Protein AF-A0A812P6K0-F1 (afdb_monomer)

Mean predicted aligned error: 17.53 Å

Solvent-accessible surface area (backbone atoms only — not comparable to full-atom values): 18698 Å² total; per-residue (Å²): 115,68,69,63,53,52,48,41,59,77,32,74,76,38,67,90,75,19,67,67,50,52,54,71,41,49,49,78,46,78,44,77,46,65,40,81,42,78,35,41,65,67,57,34,29,76,73,66,32,63,70,54,32,51,52,53,52,50,57,36,65,72,36,74,67,41,36,69,75,36,43,46,62,34,91,93,42,72,90,42,59,26,38,60,42,78,37,70,80,36,65,49,78,47,74,45,55,49,56,62,53,51,51,54,52,58,60,64,73,72,62,81,71,91,81,70,94,74,80,90,74,91,77,92,78,90,80,82,90,85,87,84,90,87,83,91,76,92,73,88,73,82,80,76,79,80,78,82,79,77,85,88,88,78,89,76,88,86,83,78,95,70,84,84,74,76,80,53,71,68,60,54,52,53,49,55,54,52,49,52,52,52,50,51,54,52,49,53,55,50,52,52,54,48,52,53,50,52,52,54,47,52,52,54,51,52,50,51,55,45,52,52,51,53,54,52,44,50,53,51,44,53,54,49,52,52,52,49,52,52,50,52,54,47,51,52,50,53,53,56,51,46,76,75,47,66,88,74,42,77,73,48,58,57,52,50,50,54,53,52,54,51,47,53,53,54,49,55,51,44,54,52,53,50,54,45,70,74,39,94,56,59,64,70,59,54,53,51,51,48,51,54,51,52,50,52,53,50,52,53,53,50,55,59,55,78,72,110

pLDDT: mean 79.06, std 16.86, range [34.97, 98.5]

Secondary structure (DSSP, 8-state):
-HHHHHHHHHTTT-GGG-HHHHHHHEEEEEEE--EEEEEEHHHHHHHH-HHHHHHHHHHHHH-HHHHHHTEEE-SS-TTSEEEEEEETT-EEEEEEEHHHHHHHHHHHHS------------------------------------------------------PPPPHHHHHHHHHHHHHHHHHHHHHHHHHHHHHHHHHHHHHHHHHHHHHHHHHHHHHHHHHHHHHHHHHHHHHHHHHHHH-GGG-HHHHHHHHHHHHHHHHHHHHHHHHHHHHHTT--HHHHHHHHHHHHHHHHHHHHHHHHT-

Foldseek 3Di:
DVVVVVQCVVCVNDPVPGPVVVVVQWDWDFDQDWDWDWDWLVRCCVPPNNVVSVVQCVVQVPDPVSCVVFWDADPVHNVTITGTDTDRRDGDGDRDRNVVVVVVVVVVVPPPDDPDDDDDDDDDDDDDDDDDDDDDDPDPDDPPDDPPPDDDDDDDDDDDDDDDDDDDPVVVVVVVVVVVVVVVVVVVVVVVVVVVVVVVVVVVVVVVLLVVLLVLLVVLLVVLVVVLVVLVVVLVVLVVVCVVDVPVPPVSVVVVVVSVVLSVVSVVLSVVLVVCSVDPHDSVVSVVSSVVSVVSVVVVVVVVVVVD

Sequence (308 aa):
MAVLWEGWVQCQGNWHSSELLLTLQSSRKNKRRGARRWMTVKELVDRYGQEVADEVVEYKSRDPVLRKTQIKCHPDCPRLMLYLCFDFECEEEEEEDILGYMASAVYRDGGHEEGGRSRKRKHESEAESDSSESSSSSSSEEKRSKKKKKKDKKDKKDKKKQGGKKPTAEQLERKAAEEKKKEQEKEERRQERQNLKEEKQRDRELERKRQTIVKDAKKAIDTLNIKIQDAVKREAKIAAAKMFDPQKAPSRDILKKEICDQKVVLQGMRDTLQAKCDSEAKADEIGKLVGDAKKKMSEFGKFMRDMQ

Radius of gyration: 36.07 Å; Cα contacts (8 Å, |Δi|>4): 164; chains: 1; bounding box: 87×64×103 Å

Structure (mmCIF, N/CA/C/O backbone):
data_AF-A0A812P6K0-F1
#
_entry.id   AF-A0A812P6K0-F1
#
loop_
_atom_site.group_PDB
_atom_site.id
_atom_site.type_symbol
_atom_site.label_atom_id
_atom_site.label_alt_id
_atom_site.label_comp_id
_atom_site.label_asym_id
_atom_site.label_entity_id
_atom_site.label_seq_id
_atom_site.pdbx_PDB_ins_code
_atom_site.Cartn_x
_atom_site.Cartn_y
_atom_site.Cartn_z
_atom_site.occupancy
_atom_site.B_iso_or_equiv
_atom_site.auth_seq_id
_atom_site.auth_comp_id
_atom_site.auth_asym_id
_atom_site.auth_atom_id
_atom_site.pdbx_PDB_model_num
ATOM 1 N N . MET A 1 1 ? -19.278 27.081 -27.019 1.00 61.19 1 MET A N 1
ATOM 2 C CA . MET A 1 1 ? -20.260 28.150 -26.725 1.00 61.19 1 MET A CA 1
ATOM 3 C C . MET A 1 1 ? -21.703 27.648 -26.780 1.00 61.19 1 MET A C 1
ATOM 5 O O . MET A 1 1 ? -22.411 27.890 -25.817 1.00 61.19 1 MET A O 1
ATOM 9 N N . ALA A 1 2 ? -22.131 26.917 -27.821 1.00 82.12 2 ALA A N 1
ATOM 10 C CA . ALA A 1 2 ? -23.525 26.457 -27.960 1.00 82.12 2 ALA A CA 1
ATOM 11 C C . ALA A 1 2 ? -24.051 25.606 -26.779 1.00 82.12 2 ALA A C 1
ATOM 13 O O . ALA A 1 2 ? -25.122 25.889 -26.259 1.00 82.12 2 ALA A O 1
ATOM 14 N N . VAL A 1 3 ? -23.253 24.658 -26.274 1.00 79.19 3 VAL A N 1
ATOM 15 C CA . VAL A 1 3 ? -23.658 23.732 -25.191 1.00 79.19 3 VAL A CA 1
ATOM 16 C C . VAL A 1 3 ? -24.003 24.446 -23.873 1.00 79.19 3 VAL A C 1
ATOM 18 O O . VAL A 1 3 ? -24.949 24.074 -23.188 1.00 79.19 3 VAL A O 1
ATOM 21 N N . LEU A 1 4 ? -23.265 25.506 -23.520 1.00 80.38 4 LEU A N 1
ATOM 22 C CA . LEU A 1 4 ? -23.529 26.282 -22.299 1.00 80.38 4 LEU A CA 1
ATOM 23 C C . LEU A 1 4 ? -24.813 27.107 -22.417 1.00 80.38 4 LEU A C 1
ATOM 25 O O . LEU A 1 4 ? -25.549 27.251 -21.445 1.00 80.38 4 LEU A O 1
ATOM 29 N N . TRP A 1 5 ? -25.079 27.641 -23.609 1.00 85.69 5 TRP A N 1
ATOM 30 C CA . TRP A 1 5 ? -26.287 28.410 -23.875 1.00 85.69 5 TRP A CA 1
ATOM 31 C C . TRP A 1 5 ? -27.534 27.524 -23.864 1.00 85.69 5 TRP A C 1
ATOM 33 O O . TRP A 1 5 ? -28.522 27.872 -23.225 1.00 85.69 5 TRP A O 1
ATOM 43 N N . GLU A 1 6 ? -27.477 26.353 -24.499 1.00 88.00 6 GLU A N 1
ATOM 44 C CA . GLU A 1 6 ? -28.578 25.383 -24.479 1.00 88.00 6 GLU A CA 1
ATOM 45 C C . GLU A 1 6 ? -28.884 24.906 -23.055 1.00 88.00 6 GLU A C 1
ATOM 47 O O . GLU A 1 6 ? -30.048 24.913 -22.652 1.00 88.00 6 GLU A O 1
ATOM 52 N N . GLY A 1 7 ? -27.851 24.605 -22.258 1.00 82.81 7 GLY A N 1
ATOM 53 C CA . GLY A 1 7 ? -28.014 24.257 -20.844 1.00 82.81 7 GLY A CA 1
ATOM 54 C C . GLY A 1 7 ? -28.647 25.385 -20.020 1.00 82.81 7 GLY A C 1
ATOM 55 O O . GLY A 1 7 ? -29.543 25.138 -19.216 1.00 82.81 7 GLY A O 1
ATOM 56 N N . TRP A 1 8 ? -28.253 26.640 -20.255 1.00 83.62 8 TRP A N 1
ATOM 57 C CA . TRP A 1 8 ? -28.855 27.807 -19.598 1.00 83.62 8 TRP A CA 1
ATOM 58 C C . TRP A 1 8 ? -30.340 27.979 -19.939 1.00 83.62 8 TRP A C 1
ATOM 60 O O . TRP A 1 8 ? -31.162 28.220 -19.049 1.00 83.62 8 TRP A O 1
ATOM 70 N N . VAL A 1 9 ? -30.689 27.822 -21.220 1.00 91.81 9 VAL A N 1
ATOM 71 C CA . VAL A 1 9 ? -32.068 27.939 -21.713 1.00 91.81 9 VAL A CA 1
ATOM 72 C C . VAL A 1 9 ? -32.942 26.812 -21.161 1.00 91.81 9 VAL A C 1
ATOM 74 O O . VAL A 1 9 ? -34.041 27.084 -20.678 1.00 91.81 9 VAL A O 1
ATOM 77 N N . GLN A 1 10 ? -32.450 25.568 -21.152 1.00 89.00 10 GLN A N 1
ATOM 78 C CA . GLN A 1 10 ? -33.164 24.422 -20.573 1.00 89.00 10 GLN A CA 1
ATOM 79 C C . GLN A 1 10 ? -33.466 24.610 -19.082 1.00 89.00 10 GLN A C 1
ATOM 81 O O . GLN A 1 10 ? -34.507 24.170 -18.600 1.00 89.00 10 GLN A O 1
ATOM 86 N N . CYS A 1 11 ? -32.600 25.322 -18.362 1.00 88.25 11 CYS A N 1
ATOM 87 C CA . CYS A 1 11 ? -32.754 25.556 -16.928 1.00 88.25 11 CYS A CA 1
ATOM 88 C C . CYS A 1 11 ? -33.519 26.837 -16.591 1.00 88.25 11 CYS A C 1
ATOM 90 O O . CYS A 1 11 ? -33.566 27.221 -15.423 1.00 88.25 11 CYS A O 1
ATOM 92 N N . GLN A 1 12 ? -34.091 27.514 -17.596 1.00 91.06 12 GLN A N 1
ATOM 93 C CA . GLN A 1 12 ? -34.875 28.746 -17.445 1.00 91.06 12 GLN A CA 1
ATOM 94 C C . GLN A 1 12 ? -34.164 29.819 -16.602 1.00 91.06 12 GLN A C 1
ATOM 96 O O . GLN A 1 12 ? -34.785 30.537 -15.822 1.00 91.06 12 GLN A O 1
ATOM 101 N N . GLY A 1 13 ? -32.839 29.917 -16.729 1.00 86.94 13 GLY A N 1
ATOM 102 C CA . GLY A 1 13 ? -32.045 30.876 -15.962 1.00 86.94 13 GLY A CA 1
ATOM 103 C C . GLY A 1 13 ? -31.671 30.446 -14.536 1.00 86.94 13 GLY A C 1
ATOM 104 O O . GLY A 1 13 ? -31.061 31.226 -13.805 1.00 86.94 13 GLY A O 1
ATOM 105 N N . ASN A 1 14 ? -31.981 29.216 -14.118 1.00 86.88 14 ASN A N 1
ATOM 106 C CA . ASN A 1 14 ? -31.529 28.663 -12.843 1.00 86.88 14 ASN A CA 1
ATOM 107 C C . ASN A 1 14 ? -30.367 27.676 -13.037 1.00 86.88 14 ASN A C 1
ATOM 109 O O . ASN A 1 14 ? -30.565 26.475 -13.207 1.00 86.88 14 ASN A O 1
ATOM 113 N N . TRP A 1 15 ? -29.128 28.171 -12.957 1.00 80.69 15 TRP A N 1
ATOM 114 C CA . TRP A 1 15 ? -27.927 27.334 -13.100 1.00 80.69 15 TRP A CA 1
ATOM 115 C C . TRP A 1 15 ? -27.861 26.175 -12.093 1.00 80.69 15 TRP A C 1
ATOM 117 O O . TRP A 1 15 ? -27.294 25.132 -12.417 1.00 80.69 15 TRP A O 1
ATOM 127 N N . HIS A 1 16 ? -28.454 26.324 -10.902 1.00 78.88 16 HIS A N 1
ATOM 128 C CA . HIS A 1 16 ? -28.367 25.322 -9.834 1.00 78.88 16 HIS A CA 1
ATOM 129 C C . HIS A 1 16 ? -29.142 24.040 -10.147 1.00 78.88 16 HIS A C 1
ATOM 131 O O . HIS A 1 16 ? -28.799 22.987 -9.623 1.00 78.88 16 HIS A O 1
ATOM 137 N N . SER A 1 17 ? -30.159 24.110 -11.009 1.00 78.88 17 SER A N 1
ATOM 138 C CA . SER A 1 17 ? -30.904 22.936 -11.479 1.00 78.88 17 SER A CA 1
ATOM 139 C C . SER A 1 17 ? -30.355 22.355 -12.781 1.00 78.88 17 SER A C 1
ATOM 141 O O . SER A 1 17 ? -30.971 21.452 -13.340 1.00 78.88 17 SER A O 1
ATOM 143 N N . SER A 1 18 ? -29.240 22.881 -13.300 1.00 85.94 18 SER A N 1
ATOM 144 C CA . SER A 1 18 ? -28.724 22.421 -14.585 1.00 85.94 18 SER A CA 1
ATOM 145 C C . SER A 1 18 ? -28.071 21.054 -14.496 1.00 85.94 18 SER A C 1
ATOM 147 O O . SER A 1 18 ? -27.206 20.813 -13.658 1.00 85.94 18 SER A O 1
ATOM 149 N N . GLU A 1 19 ? -28.460 20.163 -15.408 1.00 81.38 19 GLU A N 1
ATOM 150 C CA . GLU A 1 19 ? -27.861 18.835 -15.556 1.00 81.38 19 GLU A CA 1
ATOM 151 C C . GLU A 1 19 ? -26.353 18.939 -15.816 1.00 81.38 19 GLU A C 1
ATOM 153 O O . GLU A 1 19 ? -25.570 18.133 -15.320 1.00 81.38 19 GLU A O 1
ATOM 158 N N . LEU A 1 20 ? -25.917 19.997 -16.508 1.00 79.75 20 LEU A N 1
ATOM 159 C CA . LEU A 1 20 ? -24.502 20.288 -16.711 1.00 79.75 20 LEU A CA 1
ATOM 160 C C . LEU A 1 20 ? -23.774 20.577 -15.390 1.00 79.75 20 LEU A C 1
ATOM 162 O O . LEU A 1 20 ? -22.665 20.096 -15.179 1.00 79.75 20 LEU A O 1
ATOM 166 N N . LEU A 1 21 ? -24.384 21.349 -14.488 1.00 79.12 21 LEU A N 1
ATOM 167 C CA . LEU A 1 21 ? -23.799 21.598 -13.175 1.00 79.12 21 LEU A CA 1
ATOM 168 C C . LEU A 1 21 ? -23.800 20.317 -12.332 1.00 79.12 21 LEU A C 1
ATOM 170 O O . LEU A 1 21 ? -22.785 20.020 -11.716 1.00 79.12 21 LEU A O 1
ATOM 174 N N . LEU A 1 22 ? -24.880 19.533 -12.360 1.00 77.94 22 LEU A N 1
ATOM 175 C CA . LEU A 1 22 ? -24.963 18.253 -11.647 1.00 77.94 22 LEU A CA 1
ATOM 176 C C . LEU A 1 22 ? -23.915 17.245 -12.142 1.00 77.94 22 LEU A C 1
ATOM 178 O O . LEU A 1 22 ? -23.250 16.614 -11.329 1.00 77.94 22 LEU A O 1
ATOM 182 N N . THR A 1 23 ? -23.703 17.148 -13.456 1.00 77.31 23 THR A N 1
ATOM 183 C CA . THR A 1 23 ? -22.691 16.261 -14.059 1.00 77.31 23 THR A CA 1
ATOM 184 C C . THR A 1 23 ? -21.264 16.733 -13.799 1.00 77.31 23 THR A C 1
ATOM 186 O O . THR A 1 23 ? -20.390 15.909 -13.546 1.00 77.31 23 THR A O 1
ATOM 189 N N . LEU A 1 24 ? -21.012 18.048 -13.803 1.00 77.25 24 LEU A N 1
ATOM 190 C CA . LEU A 1 24 ? -19.720 18.614 -13.397 1.00 77.25 24 LEU A CA 1
ATOM 191 C C . LEU A 1 24 ? -19.454 18.445 -11.893 1.00 77.25 24 LEU A C 1
ATOM 193 O O . LEU A 1 24 ? -18.297 18.353 -11.484 1.00 77.25 24 LEU A O 1
ATOM 197 N N . GLN A 1 25 ? -20.507 18.414 -11.074 1.00 74.88 25 GLN A N 1
ATOM 198 C CA . GLN A 1 25 ? -20.425 18.205 -9.627 1.00 74.88 25 GLN A CA 1
ATOM 199 C C . GLN A 1 25 ? -20.252 16.730 -9.253 1.00 74.88 25 GLN A C 1
ATOM 201 O O . GLN A 1 25 ? -19.555 16.430 -8.283 1.00 74.88 25 GLN A O 1
ATOM 206 N N . SER A 1 26 ? -20.838 15.807 -10.016 1.00 77.00 26 SER A N 1
ATOM 207 C CA . SER A 1 26 ? -20.639 14.372 -9.835 1.00 77.00 26 SER A CA 1
ATOM 208 C C . SER A 1 26 ? -19.333 13.938 -10.503 1.00 77.00 26 SER A C 1
ATOM 210 O O . SER A 1 26 ? -19.285 13.677 -11.705 1.00 77.00 26 SER A O 1
ATOM 212 N N . SER A 1 27 ? -18.247 13.828 -9.737 1.00 76.69 27 SER A N 1
ATOM 213 C CA . SER A 1 27 ? -17.049 13.146 -10.231 1.00 76.69 27 SER A CA 1
ATOM 214 C C . SER A 1 27 ? -17.155 11.666 -9.899 1.00 76.69 27 SER A C 1
ATOM 216 O O . SER A 1 27 ? -17.060 11.265 -8.740 1.00 76.69 27 SER A O 1
ATOM 218 N N . ARG A 1 28 ? -17.334 10.842 -10.931 1.00 79.25 28 ARG A N 1
ATOM 219 C CA . ARG A 1 28 ? -17.218 9.390 -10.796 1.00 79.25 28 ARG A CA 1
ATOM 220 C C . ARG A 1 28 ? -15.748 9.021 -10.773 1.00 79.25 28 ARG A C 1
ATOM 222 O O . ARG A 1 28 ? -15.027 9.257 -11.744 1.00 79.25 28 ARG A O 1
ATOM 229 N N . LYS A 1 29 ? -15.290 8.469 -9.653 1.00 78.25 29 LYS A N 1
ATOM 230 C CA . LYS A 1 29 ? -13.933 7.940 -9.533 1.00 78.25 29 LYS A CA 1
ATOM 231 C C . LYS A 1 29 ? -14.019 6.435 -9.373 1.00 78.25 29 LYS A C 1
ATOM 233 O O . LYS A 1 29 ? -14.376 5.936 -8.313 1.00 78.25 29 LYS A O 1
ATOM 238 N N . ASN A 1 30 ? -13.601 5.719 -10.409 1.00 77.19 30 ASN A N 1
ATOM 239 C CA . ASN A 1 30 ? -13.442 4.275 -10.330 1.00 77.19 30 ASN A CA 1
ATOM 240 C C . ASN A 1 30 ? -12.136 3.989 -9.594 1.00 77.19 30 ASN A C 1
ATOM 242 O O . ASN A 1 30 ? -11.046 4.078 -10.166 1.00 77.19 30 ASN A O 1
ATOM 246 N N . LYS A 1 31 ? -12.233 3.691 -8.297 1.00 81.38 31 LYS A N 1
ATOM 247 C CA . LYS A 1 31 ? -11.091 3.216 -7.518 1.00 81.38 31 LYS A CA 1
ATOM 248 C C . LYS A 1 31 ? -11.158 1.699 -7.451 1.00 81.38 31 LYS A C 1
ATOM 250 O O . LYS A 1 31 ? -12.129 1.117 -6.979 1.00 81.38 31 LYS A O 1
ATOM 255 N N . ARG A 1 32 ? -10.079 1.053 -7.889 1.00 83.69 32 ARG A N 1
ATOM 256 C CA . ARG A 1 32 ? -9.871 -0.374 -7.640 1.00 83.69 32 ARG A CA 1
ATOM 257 C C . ARG A 1 32 ? -9.530 -0.549 -6.173 1.00 83.69 32 ARG A C 1
ATOM 259 O O . A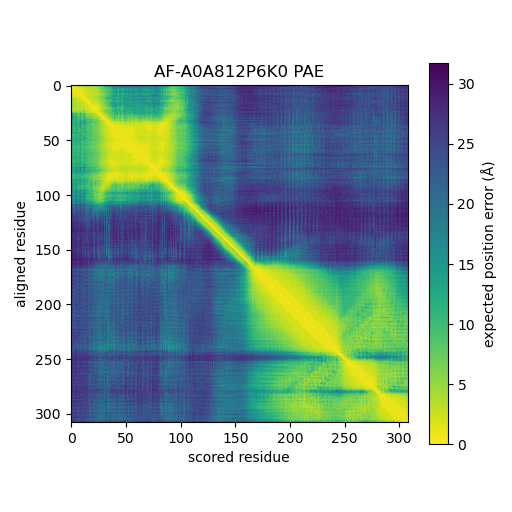RG A 1 32 ? -8.455 -0.136 -5.731 1.00 83.69 32 ARG A O 1
ATOM 266 N N . ARG A 1 33 ? -10.450 -1.134 -5.413 1.00 86.44 33 ARG A N 1
ATOM 267 C CA . ARG A 1 33 ? -10.230 -1.463 -4.010 1.00 86.44 33 ARG A CA 1
ATOM 268 C C . ARG A 1 33 ? -10.660 -2.899 -3.792 1.00 86.44 33 ARG A C 1
ATOM 270 O O . ARG A 1 33 ? -11.813 -3.247 -4.005 1.00 86.44 33 ARG A O 1
ATOM 277 N N . GLY A 1 34 ? -9.724 -3.727 -3.335 1.00 91.25 34 GLY A N 1
ATOM 278 C CA . GLY A 1 34 ? -10.049 -5.109 -3.018 1.00 91.25 34 GLY A CA 1
ATOM 279 C C . GLY A 1 34 ? -11.141 -5.176 -1.946 1.00 91.25 34 GLY A C 1
ATOM 280 O O . GLY A 1 34 ? -11.011 -4.542 -0.892 1.00 91.25 34 GLY A O 1
ATOM 281 N N . ALA A 1 35 ? -12.208 -5.928 -2.211 1.00 94.31 35 ALA A N 1
ATOM 282 C CA . ALA A 1 35 ? -13.381 -6.018 -1.347 1.00 94.31 35 ALA A CA 1
ATOM 283 C C . ALA A 1 35 ? -13.795 -7.475 -1.120 1.00 94.31 35 ALA A C 1
ATOM 285 O O . ALA A 1 35 ? -13.558 -8.358 -1.942 1.00 94.31 35 ALA A O 1
ATOM 286 N N . ARG A 1 36 ? -14.428 -7.749 0.027 1.00 96.06 36 ARG A N 1
ATOM 287 C CA . ARG A 1 36 ? -15.003 -9.074 0.290 1.00 96.06 36 ARG A CA 1
ATOM 288 C C . ARG A 1 36 ? -16.384 -9.156 -0.345 1.00 96.06 36 ARG A C 1
ATOM 290 O O . ARG A 1 36 ? -17.289 -8.444 0.084 1.00 96.06 36 ARG A O 1
ATOM 297 N N . ARG A 1 37 ? -16.553 -10.055 -1.311 1.00 96.19 37 ARG A N 1
ATOM 298 C CA . ARG A 1 37 ? -17.804 -10.264 -2.042 1.00 96.19 37 ARG A CA 1
ATOM 299 C C . ARG A 1 37 ? -18.310 -11.688 -1.842 1.00 96.19 37 ARG A C 1
ATOM 301 O O . ARG A 1 37 ? -17.535 -12.641 -1.785 1.00 96.19 37 ARG A O 1
ATOM 308 N N . TRP A 1 38 ? -19.625 -11.822 -1.708 1.00 97.75 38 TRP A N 1
ATOM 309 C CA . TRP A 1 38 ? -20.296 -13.116 -1.771 1.00 97.75 38 TRP A CA 1
ATOM 310 C C . TRP A 1 38 ? -20.411 -13.522 -3.236 1.00 97.75 38 TRP A C 1
ATOM 312 O O . TRP A 1 38 ? -21.038 -12.801 -4.006 1.00 97.75 38 TRP A O 1
ATOM 322 N N . MET A 1 39 ? -19.795 -14.642 -3.602 1.00 97.88 39 MET A N 1
ATOM 323 C CA . MET A 1 39 ? -19.785 -15.154 -4.971 1.00 97.88 39 MET A CA 1
ATOM 324 C C . MET A 1 39 ? -20.357 -16.566 -5.029 1.00 97.88 39 MET A C 1
ATOM 326 O O . MET A 1 39 ? -20.189 -17.369 -4.108 1.00 97.88 39 MET A O 1
ATOM 330 N N . THR A 1 40 ? -21.052 -16.867 -6.116 1.00 98.31 40 THR A N 1
ATOM 331 C CA . THR A 1 40 ? -21.453 -18.230 -6.474 1.00 98.31 40 THR A CA 1
ATOM 332 C C . THR A 1 40 ? -20.252 -19.025 -6.992 1.00 98.31 40 THR A C 1
ATOM 334 O O . THR A 1 40 ? -19.237 -18.456 -7.388 1.00 98.31 40 THR A O 1
ATOM 337 N N . VAL A 1 41 ? -20.368 -20.358 -7.032 1.00 98.19 41 VAL A N 1
ATOM 338 C CA . VAL A 1 41 ? -19.321 -21.218 -7.620 1.00 98.19 41 VAL A CA 1
ATOM 339 C C . VAL A 1 41 ? -19.062 -20.838 -9.079 1.00 98.19 41 VAL A C 1
ATOM 341 O O . VAL A 1 41 ? -17.914 -20.747 -9.484 1.00 98.19 41 VAL A O 1
ATOM 344 N N . LYS A 1 42 ? -20.111 -20.519 -9.848 1.00 98.06 42 LYS A N 1
ATOM 345 C CA . LYS A 1 42 ? -19.969 -20.087 -11.243 1.00 98.06 42 LYS A CA 1
ATOM 346 C C . LYS A 1 42 ? -19.135 -18.805 -11.370 1.00 98.06 42 LYS A C 1
ATOM 348 O O . LYS A 1 42 ? -18.200 -18.774 -12.155 1.00 98.06 42 LYS A O 1
ATOM 353 N N . GLU A 1 43 ? -19.421 -17.787 -10.556 1.00 97.38 43 GLU A N 1
ATOM 354 C CA . GLU A 1 43 ? -18.642 -16.537 -10.551 1.00 97.38 43 GLU A CA 1
ATOM 355 C C . GLU A 1 43 ? -17.182 -16.759 -10.123 1.00 97.38 43 GLU A C 1
ATOM 357 O O . GLU A 1 43 ? -16.286 -16.092 -10.635 1.00 97.38 43 GLU A O 1
ATOM 362 N N . LEU A 1 44 ? -16.927 -17.704 -9.208 1.00 97.75 44 LEU A N 1
ATOM 363 C CA . LEU A 1 44 ? -15.566 -18.100 -8.834 1.00 97.75 44 LEU A CA 1
ATOM 364 C C . LEU A 1 44 ? -14.817 -18.747 -10.003 1.00 97.75 44 LEU A C 1
ATOM 366 O O . LEU A 1 44 ? -13.662 -18.396 -10.235 1.00 97.75 44 LEU A O 1
ATOM 370 N N . VAL A 1 45 ? -15.470 -19.648 -10.742 1.00 98.19 45 VAL A N 1
ATOM 371 C CA . VAL A 1 45 ? -14.898 -20.304 -11.930 1.00 98.19 45 VAL A CA 1
ATOM 372 C C . VAL A 1 45 ? -14.587 -19.274 -13.014 1.00 98.19 45 VAL A C 1
ATOM 374 O O . VAL A 1 45 ? -13.493 -19.294 -13.572 1.00 98.19 45 VAL A O 1
ATOM 377 N N . ASP A 1 46 ? -15.507 -18.338 -13.260 1.00 97.69 46 ASP A N 1
ATOM 378 C CA . ASP A 1 46 ? -15.340 -17.288 -14.270 1.00 97.69 46 ASP A CA 1
ATOM 379 C C . ASP A 1 46 ? -14.166 -16.340 -13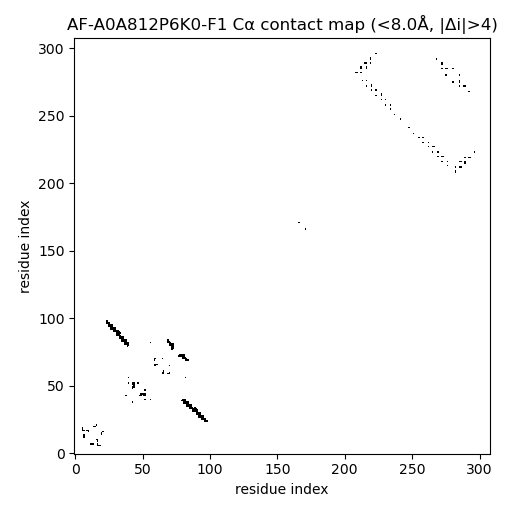.938 1.00 97.69 46 ASP A C 1
ATOM 381 O O . ASP A 1 46 ? -13.506 -15.837 -14.846 1.00 97.69 46 ASP A O 1
ATOM 385 N N . ARG A 1 47 ? -13.886 -16.093 -12.646 1.00 95.56 47 ARG A N 1
ATOM 386 C CA . ARG A 1 47 ? -12.829 -15.168 -12.188 1.00 95.56 47 ARG A CA 1
ATOM 387 C C . ARG A 1 47 ? -11.465 -15.819 -11.970 1.00 95.56 47 ARG A C 1
ATOM 389 O O . ARG A 1 47 ? -10.455 -15.234 -12.344 1.00 95.56 47 ARG A O 1
ATOM 396 N N . TYR A 1 48 ? -11.423 -16.983 -11.326 1.00 96.06 48 TYR A N 1
ATOM 397 C CA . TYR A 1 48 ? -10.175 -17.608 -10.867 1.00 96.06 48 TYR A CA 1
ATOM 398 C C . TYR A 1 48 ? -9.860 -18.935 -11.569 1.00 96.06 48 TYR A C 1
ATOM 400 O O . TYR A 1 48 ? -8.759 -19.456 -11.405 1.00 96.06 48 TYR A O 1
ATOM 408 N N . GLY A 1 49 ? -10.796 -19.477 -12.353 1.00 97.81 49 GLY A N 1
ATOM 409 C CA . GLY A 1 49 ? -10.691 -20.795 -12.977 1.00 97.81 49 GLY A CA 1
ATOM 410 C C . GLY A 1 49 ? -11.310 -21.918 -12.138 1.00 97.81 49 GLY A C 1
ATOM 411 O O . GLY A 1 49 ? -11.555 -21.776 -10.939 1.00 97.81 49 GLY A O 1
ATOM 412 N N . GLN A 1 50 ? -11.575 -23.051 -12.796 1.00 98.38 50 GLN A N 1
ATOM 413 C CA . GLN A 1 50 ? -12.277 -24.198 -12.205 1.00 98.38 50 GLN A CA 1
ATOM 414 C C . GLN A 1 50 ? -11.518 -24.808 -11.018 1.00 98.38 50 GLN A C 1
ATOM 416 O O . GLN A 1 50 ? -12.105 -25.014 -9.962 1.00 98.38 50 GLN A O 1
ATOM 421 N N . GLU A 1 51 ? -10.212 -25.029 -11.170 1.00 98.19 51 GLU A N 1
ATOM 422 C CA . GLU A 1 51 ? -9.372 -25.671 -10.149 1.00 98.19 51 GLU A CA 1
ATOM 423 C C . GLU A 1 51 ? -9.355 -24.864 -8.841 1.00 98.19 51 GLU A C 1
ATOM 425 O O . GLU A 1 51 ? -9.616 -25.396 -7.764 1.00 98.19 51 GLU A O 1
ATOM 430 N N . VAL A 1 52 ? -9.154 -23.545 -8.943 1.00 97.56 52 VAL A N 1
ATOM 431 C CA . VAL A 1 52 ? -9.124 -22.642 -7.782 1.00 97.56 52 VAL A CA 1
ATOM 432 C C . VAL A 1 52 ? -10.499 -22.545 -7.120 1.00 97.56 52 VAL A C 1
ATOM 434 O O . VAL A 1 52 ? -10.601 -22.477 -5.893 1.00 97.56 52 VAL A O 1
ATOM 437 N N . ALA A 1 53 ? -11.575 -22.542 -7.912 1.00 98.19 53 ALA A N 1
ATOM 438 C CA . ALA A 1 53 ? -12.931 -22.521 -7.379 1.00 98.19 53 ALA A CA 1
ATOM 439 C C . ALA A 1 53 ? -13.225 -23.778 -6.544 1.00 98.19 53 ALA A C 1
ATOM 441 O O . ALA A 1 53 ? -13.749 -23.658 -5.433 1.00 98.19 53 ALA A O 1
ATOM 442 N N . ASP A 1 54 ? -12.839 -24.954 -7.041 1.00 98.38 54 ASP A N 1
ATOM 443 C CA . ASP A 1 54 ? -13.045 -26.231 -6.357 1.00 98.38 54 ASP A CA 1
ATOM 444 C C . ASP A 1 54 ? -12.233 -26.305 -5.051 1.00 98.38 54 ASP A C 1
ATOM 446 O O . ASP A 1 54 ? -12.793 -26.643 -4.004 1.00 98.38 54 ASP A O 1
ATOM 450 N N . GLU A 1 55 ? -10.969 -25.867 -5.059 1.00 98.38 55 GLU A N 1
ATOM 451 C CA . GLU A 1 55 ? -10.132 -25.789 -3.851 1.00 98.38 55 GLU A CA 1
ATOM 452 C C . GLU A 1 55 ? -10.721 -24.852 -2.783 1.00 98.38 55 GLU A C 1
ATOM 454 O O . GLU A 1 55 ? -10.772 -25.192 -1.596 1.00 98.38 55 GLU A O 1
ATOM 459 N N . VAL A 1 56 ? -11.208 -23.670 -3.181 1.00 97.88 56 VAL A N 1
ATOM 460 C CA . VAL A 1 56 ? -11.824 -22.700 -2.258 1.00 97.88 56 VAL A CA 1
ATOM 461 C C . VAL A 1 56 ? -13.095 -23.269 -1.631 1.00 97.88 56 VAL A C 1
ATOM 463 O O . VAL A 1 56 ? -13.340 -23.074 -0.431 1.00 97.88 56 VAL A O 1
ATOM 466 N N . VAL A 1 57 ? -13.915 -23.957 -2.428 1.00 98.25 57 VAL A N 1
ATOM 467 C CA . VAL A 1 57 ? -15.141 -24.605 -1.960 1.00 98.25 57 VAL A CA 1
ATOM 468 C C . VAL A 1 57 ? -14.806 -25.738 -0.993 1.00 98.25 57 VAL A C 1
ATOM 470 O O . VAL A 1 57 ? -15.375 -25.778 0.104 1.00 98.25 57 VAL A O 1
ATOM 473 N N . GLU A 1 58 ? -13.862 -26.611 -1.346 1.00 98.44 58 GLU A N 1
ATOM 474 C CA . GLU A 1 58 ? -13.436 -27.727 -0.504 1.00 98.44 58 GLU A CA 1
ATOM 475 C C . GLU A 1 58 ? -12.887 -27.216 0.833 1.00 98.44 58 GLU A C 1
ATOM 477 O O . GLU A 1 58 ? -13.401 -27.585 1.894 1.00 98.44 58 GLU A O 1
ATOM 482 N N . TYR A 1 59 ? -11.929 -26.286 0.796 1.00 98.31 59 TYR A N 1
ATOM 483 C CA . TYR A 1 59 ? -11.283 -25.728 1.982 1.00 98.31 59 TYR A CA 1
ATOM 484 C C . TYR A 1 59 ? -12.292 -25.112 2.963 1.00 98.31 59 TYR A C 1
ATOM 486 O O . TYR A 1 59 ? -12.295 -25.433 4.155 1.00 98.31 59 TYR A O 1
ATOM 494 N N . LYS A 1 60 ? -13.213 -24.274 2.467 1.00 98.31 60 LYS A N 1
ATOM 495 C CA . LYS A 1 60 ? -14.231 -23.631 3.317 1.00 98.31 60 LYS A CA 1
ATOM 496 C C . LYS A 1 60 ? -15.296 -24.600 3.813 1.00 98.31 60 LYS A C 1
ATOM 498 O O . LYS A 1 60 ? -15.894 -24.354 4.859 1.00 98.31 60 LYS A O 1
ATOM 503 N N . SER A 1 61 ? -15.570 -25.669 3.067 1.00 97.88 61 SER A N 1
ATOM 504 C CA . SER A 1 61 ? -16.539 -26.689 3.474 1.00 97.88 61 SER A CA 1
ATOM 505 C C . SER A 1 61 ? -15.988 -27.627 4.553 1.00 97.88 61 SER A C 1
ATOM 507 O O . SER A 1 61 ? -16.756 -28.084 5.407 1.00 97.88 61 SER A O 1
ATOM 509 N N . ARG A 1 62 ? -14.669 -27.867 4.538 1.00 98.44 62 ARG A N 1
ATOM 510 C CA . ARG A 1 62 ? -13.951 -28.735 5.476 1.00 98.44 62 ARG A CA 1
ATOM 511 C C . ARG A 1 62 ? -13.824 -28.118 6.869 1.00 98.44 62 ARG A C 1
ATOM 513 O O . ARG A 1 62 ? -13.940 -28.840 7.857 1.00 98.44 62 ARG A O 1
ATOM 520 N N . ASP A 1 63 ? -13.623 -26.803 6.963 1.00 97.88 63 ASP A N 1
ATOM 521 C CA . ASP A 1 63 ? -13.523 -26.099 8.247 1.00 97.88 63 ASP A CA 1
ATOM 522 C C . ASP A 1 63 ? -14.917 -25.685 8.785 1.00 97.88 63 ASP A C 1
ATOM 524 O O . ASP A 1 63 ? -15.610 -24.865 8.169 1.00 97.88 63 ASP A O 1
ATOM 528 N N . PRO A 1 64 ? -15.352 -26.186 9.961 1.00 98.06 64 PRO A N 1
ATOM 529 C CA . PRO A 1 64 ? -16.659 -25.858 10.533 1.00 98.06 64 PRO A CA 1
ATOM 530 C C . PRO A 1 64 ? -16.820 -24.379 10.925 1.00 98.06 64 PRO A C 1
ATOM 532 O O . PRO A 1 64 ? -17.952 -23.890 10.993 1.00 98.06 64 PRO A O 1
ATOM 535 N N . VAL A 1 65 ? -15.728 -23.658 11.199 1.00 97.75 65 VAL A N 1
ATOM 536 C CA . VAL A 1 65 ? -15.758 -22.229 11.547 1.00 97.75 65 VAL A CA 1
ATOM 537 C C . VAL A 1 65 ? -15.985 -21.388 10.291 1.00 97.75 65 VAL A C 1
ATOM 539 O O . VAL A 1 65 ? -16.860 -20.512 10.274 1.00 97.75 65 VAL A O 1
ATOM 542 N N . LEU A 1 66 ? -15.255 -21.691 9.213 1.00 97.38 66 LEU A N 1
ATOM 543 C CA . LEU A 1 66 ? -15.415 -21.018 7.921 1.00 97.38 66 LEU A CA 1
ATOM 544 C C . LEU A 1 66 ? -16.772 -21.329 7.302 1.00 97.38 66 LEU A C 1
ATOM 546 O O . LEU A 1 66 ? -17.442 -20.424 6.810 1.00 97.38 66 LEU A O 1
ATOM 550 N N . ARG A 1 67 ? -17.252 -22.567 7.432 1.00 98.00 67 ARG A N 1
ATOM 551 C CA . ARG A 1 67 ? -18.580 -22.958 6.959 1.00 98.00 67 ARG A CA 1
ATOM 552 C C . ARG A 1 67 ? -19.713 -22.127 7.566 1.00 98.00 67 ARG A C 1
ATOM 554 O O . ARG A 1 67 ? -20.702 -21.877 6.890 1.00 98.00 67 ARG A O 1
ATOM 561 N N . LYS A 1 68 ? -19.589 -21.678 8.821 1.00 97.94 68 LYS A N 1
ATOM 562 C CA . LYS A 1 68 ? -20.605 -20.826 9.473 1.00 97.94 68 LYS A CA 1
ATOM 563 C C . LYS A 1 68 ? -20.485 -19.346 9.113 1.00 97.94 68 LYS A C 1
ATOM 565 O O . LYS A 1 68 ? -21.482 -18.635 9.146 1.00 97.94 68 LYS A O 1
ATOM 570 N N . THR A 1 69 ? -19.272 -18.870 8.838 1.00 97.94 69 THR A N 1
ATOM 571 C CA . THR A 1 69 ? -18.981 -17.432 8.691 1.00 97.94 69 THR A CA 1
ATOM 572 C C . THR A 1 69 ? -18.829 -16.982 7.239 1.00 97.94 69 THR A C 1
ATOM 574 O O . THR A 1 69 ? -19.094 -15.822 6.934 1.00 97.94 69 THR A O 1
ATOM 577 N N . GLN A 1 70 ? -18.428 -17.882 6.341 1.00 98.25 70 GLN A N 1
ATOM 578 C CA . GLN A 1 70 ? -18.048 -17.588 4.956 1.00 98.25 70 GLN A CA 1
ATOM 579 C C . GLN A 1 70 ? -18.846 -18.372 3.914 1.00 98.25 70 GLN A C 1
ATOM 581 O O . GLN A 1 70 ? -18.595 -18.201 2.721 1.00 98.25 70 GLN A O 1
ATOM 586 N N . ILE A 1 71 ? -19.790 -19.214 4.337 1.00 98.38 71 ILE A N 1
ATOM 587 C CA . ILE A 1 71 ? -20.716 -19.912 3.446 1.00 98.38 71 ILE A CA 1
ATOM 588 C C . ILE A 1 71 ? -22.142 -19.558 3.864 1.00 98.38 71 ILE A C 1
ATOM 590 O O . ILE A 1 71 ? -22.496 -19.645 5.040 1.00 98.38 71 ILE A O 1
ATOM 594 N N . LYS A 1 72 ? -22.969 -19.149 2.901 1.00 98.12 72 LYS A N 1
ATOM 595 C CA . LYS A 1 72 ? -24.379 -18.810 3.124 1.00 98.12 72 LYS A CA 1
ATOM 596 C C . LYS A 1 72 ? -25.222 -19.276 1.939 1.00 98.12 72 LYS A C 1
ATOM 598 O O . LYS A 1 72 ? -24.749 -19.253 0.811 1.00 98.12 72 LYS A O 1
ATOM 603 N N . CYS A 1 73 ? -26.473 -19.664 2.164 1.00 98.19 73 CYS A N 1
ATOM 604 C CA . CYS A 1 73 ? -27.398 -19.945 1.063 1.00 98.19 73 CYS A CA 1
ATOM 605 C C . CYS A 1 73 ? -27.764 -18.653 0.313 1.00 98.19 73 CYS A C 1
ATOM 607 O O . CYS A 1 73 ? -27.920 -17.593 0.932 1.00 98.19 73 CYS A O 1
ATOM 609 N N . HIS A 1 74 ? -27.934 -18.741 -1.005 1.00 97.44 74 HIS A N 1
ATOM 610 C CA . HIS A 1 74 ? -28.414 -17.622 -1.813 1.00 97.44 74 HIS A CA 1
ATOM 611 C C . HIS A 1 74 ? -29.838 -17.227 -1.374 1.00 97.44 74 HIS A C 1
ATOM 613 O O . HIS A 1 74 ? -30.672 -18.120 -1.201 1.00 97.44 74 HIS A O 1
ATOM 619 N N . PRO A 1 75 ? -30.147 -15.925 -1.193 1.00 96.88 75 PRO A N 1
ATOM 620 C CA . PRO A 1 75 ? -31.457 -15.479 -0.707 1.00 96.88 75 PRO A CA 1
ATOM 621 C C . PRO A 1 75 ? -32.614 -15.934 -1.609 1.00 96.88 75 PRO A C 1
ATOM 623 O O . PRO A 1 75 ? -33.616 -16.424 -1.099 1.00 96.88 75 PRO A O 1
ATOM 626 N N . ASP A 1 76 ? -32.440 -15.847 -2.930 1.00 97.19 76 ASP A N 1
ATOM 627 C CA . ASP A 1 76 ? -33.497 -16.192 -3.897 1.00 97.19 76 ASP A CA 1
ATOM 628 C C . ASP A 1 76 ? -33.520 -17.671 -4.313 1.00 97.19 76 ASP A C 1
ATOM 630 O O . ASP A 1 76 ? -34.532 -18.172 -4.797 1.00 97.19 76 ASP A O 1
ATOM 634 N N . CYS A 1 77 ? -32.410 -18.397 -4.139 1.00 96.19 77 CYS A N 1
ATOM 635 C CA . CYS A 1 77 ? -32.283 -19.786 -4.579 1.00 96.19 77 CYS A CA 1
ATOM 636 C C . CYS A 1 77 ? -31.542 -20.613 -3.519 1.00 96.19 77 CYS A C 1
ATOM 638 O O . CYS A 1 77 ? -30.328 -20.785 -3.610 1.00 96.19 77 CYS A O 1
ATOM 640 N N . PRO A 1 78 ? -32.247 -21.186 -2.526 1.00 95.75 78 PRO A N 1
ATOM 641 C CA . PRO A 1 78 ? -31.622 -21.892 -1.402 1.00 95.75 78 PRO A CA 1
ATOM 642 C C . PRO A 1 78 ? -30.770 -23.108 -1.793 1.00 95.75 78 PRO A C 1
ATOM 644 O O . PRO A 1 78 ? -30.012 -23.613 -0.970 1.00 95.75 78 PRO A O 1
ATOM 647 N N . ARG A 1 79 ? -30.909 -23.594 -3.035 1.00 96.75 79 ARG A N 1
ATOM 648 C CA . ARG A 1 79 ? -30.095 -24.679 -3.605 1.00 96.75 79 ARG A CA 1
ATOM 649 C C . ARG A 1 79 ? -28.685 -24.224 -3.988 1.00 96.75 79 ARG A C 1
ATOM 651 O O . ARG A 1 79 ? -27.811 -25.068 -4.150 1.00 96.75 79 ARG A O 1
ATOM 658 N N . LEU A 1 80 ? -28.471 -22.919 -4.147 1.00 97.44 80 LEU A N 1
ATOM 659 C CA . LEU A 1 80 ? -27.174 -22.330 -4.453 1.00 97.44 80 LEU A CA 1
ATOM 660 C C . LEU A 1 80 ? -26.513 -21.815 -3.176 1.00 97.44 80 LEU A C 1
ATOM 662 O O . LEU A 1 80 ? -27.147 -21.189 -2.322 1.00 97.44 80 LEU A O 1
ATOM 666 N N . MET A 1 81 ? -25.211 -22.059 -3.078 1.00 98.06 81 MET A N 1
ATOM 667 C CA . MET A 1 81 ? -24.373 -21.595 -1.981 1.00 98.06 81 MET A CA 1
ATOM 668 C C . MET A 1 81 ? -23.516 -20.423 -2.456 1.00 98.06 81 MET A C 1
ATOM 670 O O . MET A 1 81 ? -22.978 -20.431 -3.564 1.00 98.06 81 MET A O 1
ATOM 674 N N . LEU A 1 82 ? -23.413 -19.415 -1.600 1.00 98.31 82 LEU A N 1
ATOM 675 C CA . LEU A 1 82 ? -22.556 -18.253 -1.749 1.00 98.31 82 LEU A CA 1
ATOM 676 C C . LEU A 1 82 ? -21.338 -18.406 -0.843 1.00 98.31 82 LEU A C 1
ATOM 678 O O . LEU A 1 82 ? -21.462 -18.778 0.328 1.00 98.31 82 LEU A O 1
ATOM 682 N N . TYR A 1 83 ? -20.178 -18.049 -1.377 1.00 98.50 83 TYR A N 1
ATOM 683 C CA . TYR A 1 83 ? -18.888 -18.122 -0.712 1.00 98.50 83 TYR A CA 1
ATOM 684 C C . TYR A 1 83 ? -18.307 -16.713 -0.598 1.00 98.50 83 TYR A C 1
ATOM 686 O O . TYR A 1 83 ? -18.224 -15.983 -1.583 1.00 98.50 83 TYR A O 1
ATOM 694 N N . LEU A 1 84 ? -17.911 -16.309 0.610 1.00 98.12 84 LEU A N 1
ATOM 695 C CA . LEU A 1 84 ? -17.319 -14.991 0.851 1.00 98.12 84 LEU A CA 1
ATOM 696 C C . LEU A 1 84 ? -15.839 -14.999 0.466 1.00 98.12 84 LEU A C 1
ATOM 698 O O . LEU A 1 84 ? -15.032 -15.584 1.189 1.00 98.12 84 LEU A O 1
ATOM 702 N N . CYS A 1 85 ? -15.467 -14.358 -0.636 1.00 97.69 85 CYS A N 1
ATOM 703 C CA . CYS A 1 85 ? -14.089 -14.299 -1.132 1.00 97.69 85 CYS A CA 1
ATOM 704 C C . CYS A 1 85 ? -13.600 -12.851 -1.235 1.00 97.69 85 CYS A C 1
ATOM 706 O O . CYS A 1 85 ? -14.402 -11.922 -1.301 1.00 97.69 85 CYS A O 1
ATOM 708 N N . PHE A 1 86 ? -12.281 -12.655 -1.187 1.00 96.44 86 PHE A N 1
ATOM 709 C CA . PHE A 1 86 ? -11.673 -11.343 -1.392 1.00 96.44 86 PHE A CA 1
ATOM 710 C C . PHE A 1 86 ? -11.374 -11.162 -2.878 1.00 96.44 86 PHE A C 1
ATOM 712 O O . PHE A 1 86 ? -10.558 -11.894 -3.432 1.00 96.44 86 PHE A O 1
ATOM 719 N N . ASP A 1 87 ? -12.056 -10.212 -3.503 1.00 95.06 87 ASP A N 1
ATOM 720 C CA . ASP A 1 87 ? -11.891 -9.880 -4.909 1.00 95.06 87 ASP A CA 1
ATOM 721 C C . ASP A 1 87 ? -10.985 -8.652 -5.031 1.00 95.06 87 ASP A C 1
ATOM 723 O O . ASP A 1 87 ? -11.329 -7.572 -4.548 1.00 95.06 87 ASP A O 1
ATOM 727 N N . PHE A 1 88 ? -9.811 -8.832 -5.639 1.00 89.19 88 PHE A N 1
ATOM 728 C CA . PHE A 1 88 ? -8.835 -7.763 -5.873 1.00 89.19 88 PHE A CA 1
ATOM 729 C C . PHE A 1 88 ? -9.238 -6.848 -7.033 1.00 89.19 88 PHE A C 1
ATOM 731 O O . PHE A 1 88 ? -8.766 -5.714 -7.106 1.00 89.19 88 PHE A O 1
ATOM 738 N N . GLU A 1 89 ? -10.109 -7.328 -7.920 1.00 88.25 89 GLU A N 1
ATOM 739 C CA . GLU A 1 89 ? -10.559 -6.621 -9.117 1.00 88.25 89 GLU A CA 1
ATOM 740 C C . GLU A 1 89 ? -11.896 -5.908 -8.908 1.00 88.25 89 GLU A C 1
ATOM 742 O O . GLU A 1 89 ? -12.475 -5.387 -9.861 1.00 88.25 89 GLU A O 1
ATOM 747 N N . CYS A 1 90 ? -12.396 -5.865 -7.670 1.00 85.75 90 CYS A N 1
ATOM 748 C CA . CYS A 1 90 ? -13.617 -5.143 -7.359 1.00 85.75 90 CYS A CA 1
ATOM 749 C C . CYS A 1 90 ? -13.399 -3.640 -7.605 1.00 85.75 90 CYS A C 1
ATOM 751 O O . CYS A 1 90 ? -12.703 -2.941 -6.863 1.00 85.75 90 CYS A O 1
ATOM 753 N N . GLU A 1 91 ? -13.985 -3.148 -8.691 1.00 80.94 91 GLU A N 1
ATOM 754 C CA . GLU A 1 91 ? -14.135 -1.725 -8.959 1.00 80.94 91 GLU A CA 1
ATOM 755 C C . GLU A 1 91 ? -15.371 -1.258 -8.192 1.00 80.94 91 GLU A C 1
ATOM 757 O O . GLU A 1 91 ? -16.499 -1.628 -8.516 1.00 80.94 91 GLU A O 1
ATOM 762 N N . GLU A 1 92 ? -15.148 -0.515 -7.111 1.00 77.38 92 GLU A N 1
ATOM 763 C CA . GLU A 1 92 ? -16.224 0.150 -6.385 1.00 77.38 92 GLU A CA 1
ATOM 764 C C . GLU A 1 92 ? -16.389 1.536 -7.016 1.00 77.38 92 GLU A C 1
ATOM 766 O O . GLU A 1 92 ? -15.473 2.364 -6.989 1.00 77.38 92 GLU A O 1
ATOM 771 N N . GLU A 1 93 ? -17.530 1.754 -7.669 1.00 76.31 93 GLU A N 1
ATOM 772 C CA . GLU A 1 93 ? -17.890 3.058 -8.224 1.00 76.31 93 GLU A CA 1
ATOM 773 C C . GLU A 1 93 ? -18.337 3.944 -7.051 1.00 76.31 93 GLU A C 1
ATOM 775 O O . GLU A 1 93 ? -19.494 3.938 -6.634 1.00 76.31 93 GLU A O 1
ATOM 780 N N . GLU A 1 94 ? -17.381 4.653 -6.447 1.00 74.62 94 GLU A N 1
ATOM 781 C CA . GLU A 1 94 ? -17.682 5.710 -5.484 1.00 74.62 94 GLU A CA 1
ATOM 782 C C . GLU A 1 94 ? -18.137 6.951 -6.264 1.00 74.62 94 GLU A C 1
ATOM 784 O O . GLU A 1 94 ? -17.338 7.641 -6.907 1.00 74.62 94 GLU A O 1
ATOM 789 N N . GLU A 1 95 ? -19.433 7.256 -6.195 1.00 75.62 95 GLU A N 1
ATOM 790 C CA . GLU A 1 95 ? -19.939 8.578 -6.558 1.00 75.62 95 GLU A CA 1
ATOM 791 C C . GLU A 1 95 ? -19.583 9.548 -5.421 1.00 75.62 95 GLU A C 1
ATOM 793 O O . GLU A 1 95 ? -20.235 9.599 -4.376 1.00 75.62 95 GLU A O 1
ATOM 798 N N . GLU A 1 96 ? -18.487 10.291 -5.590 1.00 72.88 96 GLU A N 1
ATOM 799 C CA . GLU A 1 96 ? -18.115 11.352 -4.657 1.00 72.88 96 GLU A CA 1
ATOM 800 C C . GLU A 1 96 ? -19.032 12.565 -4.89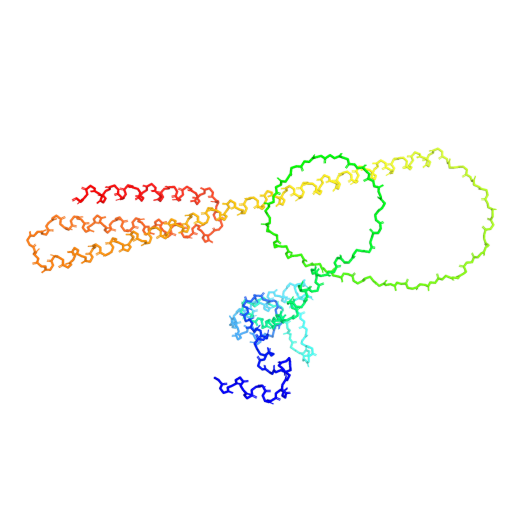6 1.00 72.88 96 GLU A C 1
ATOM 802 O O . GLU A 1 96 ? -18.900 13.270 -5.898 1.00 72.88 96 GLU A O 1
ATOM 807 N N . ASP A 1 97 ? -19.948 12.835 -3.958 1.00 74.19 97 ASP A N 1
ATOM 808 C CA . ASP A 1 97 ? -20.704 14.092 -3.915 1.00 74.19 97 ASP A CA 1
ATOM 809 C C . ASP A 1 97 ? -19.783 15.224 -3.434 1.00 74.19 97 ASP A C 1
ATOM 811 O O . ASP A 1 97 ? -19.677 15.545 -2.242 1.00 74.19 97 ASP A O 1
ATOM 815 N N . ILE A 1 98 ? -19.058 15.806 -4.391 1.00 73.56 98 ILE A N 1
ATOM 816 C CA . ILE A 1 98 ? -18.120 16.907 -4.160 1.00 73.56 98 ILE A CA 1
ATOM 817 C C . ILE A 1 98 ? -18.847 18.100 -3.532 1.00 73.56 98 ILE A C 1
ATOM 819 O O . ILE A 1 98 ? -18.269 18.787 -2.689 1.00 73.56 98 ILE A O 1
ATOM 823 N N . LEU A 1 99 ? -20.117 18.333 -3.880 1.00 64.75 99 LEU A N 1
ATOM 824 C CA . LEU A 1 99 ? -20.881 19.451 -3.343 1.00 64.75 99 LEU A CA 1
ATOM 825 C C . LEU A 1 99 ? -21.308 19.197 -1.899 1.00 64.75 99 LEU A C 1
ATOM 827 O O . LEU A 1 99 ? -21.194 20.101 -1.077 1.00 64.75 99 LEU A O 1
ATOM 831 N N . GLY A 1 100 ? -21.714 17.973 -1.559 1.00 71.56 100 GLY A N 1
ATOM 832 C CA . GLY A 1 100 ? -21.936 17.563 -0.173 1.00 71.56 100 GLY A CA 1
ATOM 833 C C . GLY A 1 100 ? -20.680 17.760 0.682 1.00 71.56 100 GLY A C 1
ATOM 834 O O . GLY A 1 100 ? -20.750 18.318 1.783 1.00 71.56 100 GLY A O 1
ATOM 835 N N . TYR A 1 101 ? -19.511 17.396 0.146 1.00 70.81 101 TYR A N 1
ATOM 836 C CA . TYR A 1 101 ? -18.227 17.616 0.810 1.00 70.81 101 TYR A CA 1
ATOM 837 C C . TYR A 1 101 ? -17.894 19.112 0.957 1.00 70.81 101 TYR A C 1
ATOM 839 O O . TYR A 1 101 ? -17.612 19.564 2.069 1.00 70.81 101 TYR A O 1
ATOM 847 N N . MET A 1 102 ? -18.005 19.910 -0.110 1.00 68.94 102 MET A N 1
ATOM 848 C CA . MET A 1 102 ? -17.729 21.354 -0.085 1.00 68.94 102 MET A CA 1
ATOM 849 C C . MET A 1 102 ? -18.716 22.132 0.791 1.00 68.94 102 MET A C 1
ATOM 851 O O . MET A 1 102 ? -18.295 22.965 1.592 1.00 68.94 102 MET A O 1
ATOM 855 N N . ALA A 1 103 ? -20.013 21.835 0.709 1.00 69.94 103 ALA A N 1
ATOM 856 C CA . ALA A 1 103 ? -21.028 22.431 1.569 1.00 69.94 103 ALA A CA 1
ATOM 857 C C . ALA A 1 103 ? -20.741 22.099 3.039 1.00 69.94 103 ALA A C 1
ATOM 859 O O . ALA A 1 103 ? -20.730 22.990 3.885 1.00 69.94 103 ALA A O 1
ATOM 860 N N . SER A 1 104 ? -20.417 20.840 3.354 1.00 73.69 104 SER A N 1
ATOM 861 C CA . SER A 1 104 ? -20.075 20.449 4.726 1.00 73.69 104 SER A CA 1
ATOM 862 C C . SER A 1 104 ? -18.812 21.137 5.261 1.00 73.69 104 SER A C 1
ATOM 864 O O . SER A 1 104 ? -18.747 21.426 6.457 1.00 73.69 104 SER A O 1
ATOM 866 N N . ALA A 1 105 ? -17.840 21.444 4.394 1.00 72.56 105 ALA A N 1
ATOM 867 C CA . ALA A 1 105 ? -16.636 22.185 4.759 1.00 72.56 105 ALA A CA 1
ATOM 868 C C . ALA A 1 105 ? -16.950 23.657 5.075 1.00 72.56 105 ALA A C 1
ATOM 870 O O . ALA A 1 105 ? -16.530 24.155 6.117 1.00 72.56 105 ALA A O 1
ATOM 871 N N . VAL A 1 106 ? -17.763 24.322 4.247 1.00 71.31 106 VAL A N 1
ATOM 872 C CA . VAL A 1 106 ? -18.170 25.723 4.465 1.00 71.31 106 VAL A CA 1
ATOM 873 C C . VAL A 1 106 ? -19.014 25.871 5.737 1.00 71.31 106 VAL A C 1
ATOM 875 O O . VAL A 1 106 ? -18.808 26.799 6.517 1.00 71.31 106 VAL A O 1
ATOM 878 N N . TYR A 1 107 ? -19.918 24.926 6.013 1.00 65.44 107 TYR A N 1
ATOM 879 C CA . TYR A 1 107 ? -20.742 24.970 7.227 1.00 65.44 107 TYR A CA 1
ATOM 880 C C . TYR A 1 107 ? -19.992 24.583 8.510 1.00 65.44 107 TYR A C 1
ATOM 882 O O . TYR A 1 107 ? -20.454 24.926 9.598 1.00 65.44 107 TYR A O 1
ATOM 890 N N . ARG A 1 108 ? -18.852 23.880 8.429 1.00 62.69 108 ARG A N 1
ATOM 891 C CA . ARG A 1 108 ? -18.053 23.541 9.620 1.00 62.69 108 ARG A CA 1
ATOM 892 C C . ARG A 1 108 ? -17.164 24.679 10.110 1.00 62.69 108 ARG A C 1
ATOM 894 O O . ARG A 1 108 ? -16.901 24.715 11.307 1.00 62.69 108 ARG A O 1
ATOM 901 N N . ASP A 1 109 ? -16.757 25.591 9.233 1.00 55.53 109 ASP A N 1
ATOM 902 C CA . ASP A 1 109 ? -15.840 26.681 9.593 1.00 55.53 109 ASP A CA 1
ATOM 903 C C . ASP A 1 109 ? -16.566 27.984 9.989 1.00 55.53 109 ASP A C 1
ATOM 905 O O . ASP A 1 109 ? -16.019 28.832 10.684 1.00 55.53 109 ASP A O 1
ATOM 909 N N . GLY A 1 110 ? -17.849 28.127 9.632 1.00 54.56 110 GLY A N 1
ATOM 910 C CA . GLY A 1 110 ? -18.662 29.309 9.966 1.00 54.56 110 GLY A CA 1
ATOM 911 C C . GLY A 1 110 ? -19.441 29.239 11.290 1.00 54.56 110 GLY A C 1
ATOM 912 O O . GLY A 1 110 ? -20.250 30.119 11.564 1.00 54.56 110 GLY A O 1
ATOM 913 N N . GLY A 1 111 ? -19.265 28.181 12.089 1.00 51.44 111 GLY A N 1
ATOM 914 C CA . GLY A 1 111 ? -20.161 27.834 13.202 1.00 51.44 111 GLY A CA 1
ATOM 915 C C . GLY A 1 111 ? -19.627 28.064 14.618 1.00 51.44 111 GLY A C 1
ATOM 916 O O . GLY A 1 111 ? -20.174 27.476 15.550 1.00 51.44 111 GLY A O 1
ATOM 917 N N . HIS A 1 112 ? -18.579 28.868 14.815 1.00 46.84 112 HIS A N 1
ATOM 918 C CA . HIS A 1 112 ? -18.163 29.299 16.156 1.00 46.84 112 HIS A CA 1
ATOM 919 C C . HIS A 1 112 ? -18.864 30.614 16.540 1.00 46.84 112 HIS A C 1
ATOM 921 O O . HIS A 1 112 ? -18.216 31.604 16.872 1.00 46.84 112 HIS A O 1
ATOM 927 N N . GLU A 1 113 ? -20.203 30.632 16.496 1.00 51.38 113 GLU A N 1
ATOM 928 C CA . GLU A 1 113 ? -20.952 31.711 17.139 1.00 51.38 113 GLU A CA 1
ATOM 929 C C . GLU A 1 113 ? -20.752 31.645 18.656 1.00 51.38 113 GLU A C 1
ATOM 931 O O . GLU A 1 113 ? -20.965 30.630 19.327 1.00 51.38 113 GLU A O 1
ATOM 936 N N . GLU A 1 114 ? -20.301 32.782 19.164 1.00 51.25 114 GLU A N 1
ATOM 937 C CA . GLU A 1 114 ? -20.029 33.148 20.541 1.00 51.25 114 GLU A CA 1
ATOM 938 C C . GLU A 1 114 ? -21.235 32.912 21.467 1.00 51.25 114 GLU A C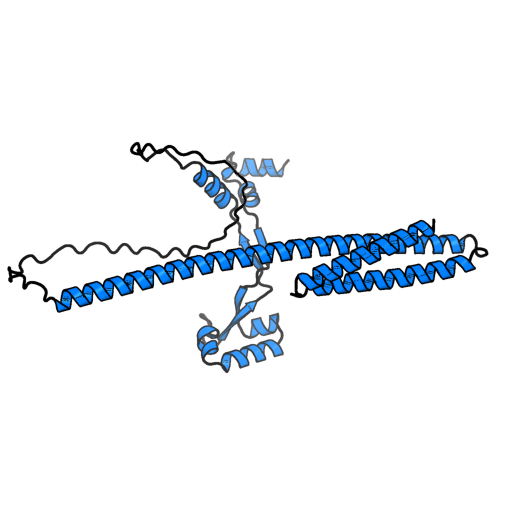 1
ATOM 940 O O . GLU A 1 114 ? -21.982 33.813 21.834 1.00 51.25 114 GLU A O 1
ATOM 945 N N . GLY A 1 115 ? -21.426 31.668 21.895 1.00 50.75 115 GLY A N 1
ATOM 946 C CA . GLY A 1 115 ? -22.509 31.272 22.796 1.00 50.75 115 GLY A CA 1
ATOM 947 C C . GLY A 1 115 ? -22.036 30.782 24.161 1.00 50.75 115 GLY A C 1
ATOM 948 O O . GLY A 1 115 ? -22.682 29.922 24.753 1.00 50.75 115 GLY A O 1
ATOM 949 N N . GLY A 1 116 ? -20.895 31.255 24.668 1.00 45.16 116 GLY A N 1
ATOM 950 C CA . GLY A 1 116 ? -20.293 30.725 25.893 1.00 45.16 116 GLY A CA 1
ATOM 951 C C . GLY A 1 116 ? -19.690 31.801 26.780 1.00 45.16 116 GLY A C 1
ATOM 952 O O . GLY A 1 116 ? -18.479 31.977 26.789 1.00 45.16 116 GLY A O 1
ATOM 953 N N . ARG A 1 117 ? -20.535 32.482 27.566 1.00 55.66 117 ARG A N 1
ATOM 954 C CA . ARG A 1 117 ? -20.147 33.369 28.679 1.00 55.66 117 ARG A CA 1
ATOM 955 C C . ARG A 1 117 ? -19.089 32.696 29.565 1.00 55.66 117 ARG A C 1
ATOM 957 O O . ARG A 1 117 ? -19.426 31.922 30.465 1.00 55.66 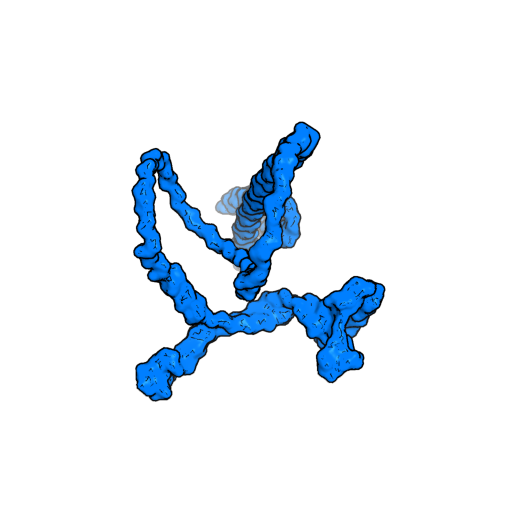117 ARG A O 1
ATOM 964 N N . SER A 1 118 ? -17.816 33.000 29.329 1.00 49.91 118 SER A N 1
ATOM 965 C CA . SER A 1 118 ? -16.712 32.497 30.133 1.00 49.91 118 SER A CA 1
ATOM 966 C C . SER A 1 118 ? -16.514 33.403 31.346 1.00 49.91 118 SER A C 1
ATOM 968 O O . SER A 1 118 ? -16.315 34.617 31.278 1.00 49.91 118 SER A O 1
ATOM 970 N N . ARG A 1 119 ? -16.636 32.781 32.518 1.00 55.00 119 ARG A N 1
ATOM 971 C CA . ARG A 1 119 ? -16.227 33.359 33.791 1.00 55.00 119 ARG A CA 1
ATOM 972 C C . ARG A 1 119 ? -14.721 33.599 33.753 1.00 55.00 119 ARG A C 1
ATOM 974 O O . ARG A 1 119 ? -13.944 32.654 33.662 1.00 55.00 119 ARG A O 1
ATOM 981 N N . LYS A 1 120 ? -14.360 34.869 33.907 1.00 54.06 120 LYS A N 1
ATOM 982 C CA . LYS A 1 120 ? -13.055 35.410 34.296 1.00 54.06 120 LYS A CA 1
ATOM 983 C C . LYS A 1 120 ? -12.299 34.456 35.239 1.00 54.06 120 LYS A C 1
ATOM 985 O O . LYS A 1 120 ? -12.617 34.368 36.424 1.00 54.06 120 LYS A O 1
ATOM 990 N N . ARG A 1 121 ? -11.282 33.762 34.725 1.00 51.38 121 ARG A N 1
ATOM 991 C CA . ARG A 1 121 ? -10.170 33.239 35.526 1.00 51.38 121 ARG A CA 1
ATOM 992 C C . ARG A 1 121 ? -8.879 33.788 34.943 1.00 51.38 121 ARG A C 1
ATOM 994 O O . ARG A 1 121 ? -8.535 33.523 33.801 1.00 51.38 121 ARG A O 1
ATOM 1001 N N . LYS A 1 122 ? -8.243 34.617 35.764 1.00 60.50 122 LYS A N 1
ATOM 1002 C CA . LYS A 1 122 ? -6.925 35.206 35.578 1.00 60.50 122 LYS A CA 1
ATOM 1003 C C . LYS A 1 122 ? -5.898 34.089 35.790 1.00 60.50 122 LYS A C 1
ATOM 1005 O O . LYS A 1 122 ? -5.878 33.513 36.875 1.00 60.50 122 LYS A O 1
ATOM 1010 N N . HIS A 1 123 ? -5.098 33.772 34.781 1.00 51.34 123 HIS A N 1
ATOM 1011 C CA . HIS A 1 123 ? -3.840 33.063 34.981 1.00 51.34 123 HIS A CA 1
ATOM 1012 C C . HIS A 1 123 ? -2.842 33.547 33.933 1.00 51.34 123 HIS A C 1
ATOM 1014 O O . HIS A 1 123 ? -3.043 33.359 32.736 1.00 51.34 123 HIS A O 1
ATOM 1020 N N . GLU A 1 124 ? -1.818 34.233 34.422 1.00 56.12 124 GLU A N 1
ATOM 1021 C CA . GLU A 1 124 ? -0.599 34.573 33.702 1.00 56.12 124 GLU A CA 1
ATOM 1022 C C . GLU A 1 124 ? 0.238 33.304 33.568 1.00 56.12 124 GLU A C 1
ATOM 1024 O O . GLU A 1 124 ? 0.429 32.597 34.554 1.00 56.12 124 GLU A O 1
ATOM 1029 N N . SER A 1 125 ? 0.728 33.017 32.367 1.00 46.28 125 SER A N 1
ATOM 1030 C CA . SER A 1 125 ? 2.063 32.445 32.173 1.00 46.28 125 SER A CA 1
ATOM 1031 C C . SER A 1 125 ? 2.336 32.301 30.682 1.00 46.28 125 SER A C 1
ATOM 1033 O O . SER A 1 125 ? 1.584 31.655 29.953 1.00 46.28 125 SER A O 1
ATOM 1035 N N . GLU A 1 126 ? 3.427 32.937 30.294 1.00 49.66 126 GLU A N 1
ATOM 1036 C CA . GLU A 1 126 ? 4.119 32.902 29.017 1.00 49.66 126 GLU A CA 1
ATOM 1037 C C . GLU A 1 126 ? 4.542 31.477 28.631 1.00 49.66 126 GLU A C 1
ATOM 1039 O O . GLU A 1 126 ? 4.935 30.702 29.503 1.00 49.66 126 GLU A O 1
ATOM 1044 N N . ALA A 1 127 ? 4.477 31.156 27.335 1.00 42.19 127 ALA A N 1
ATOM 1045 C CA . ALA A 1 127 ? 5.457 30.325 26.626 1.00 42.19 127 ALA A CA 1
ATOM 1046 C C . ALA A 1 127 ? 5.053 30.149 25.149 1.00 42.19 127 ALA A C 1
ATOM 1048 O O . ALA A 1 127 ? 4.073 29.478 24.833 1.00 42.19 127 ALA A O 1
ATOM 1049 N N . GLU A 1 128 ? 5.845 30.785 24.285 1.00 42.34 128 GLU A N 1
ATOM 1050 C CA . GLU A 1 128 ? 6.476 30.212 23.088 1.00 42.34 128 GLU A CA 1
ATOM 1051 C C . GLU A 1 128 ? 5.587 29.457 22.078 1.00 42.34 128 GLU A C 1
ATOM 1053 O O . GLU A 1 128 ? 5.273 28.271 22.180 1.00 42.34 128 GLU A O 1
ATOM 1058 N N . SER A 1 129 ? 5.277 30.221 21.034 1.00 46.56 129 SER A N 1
ATOM 1059 C CA . SER A 1 129 ? 4.947 29.839 19.664 1.00 46.56 129 SER A CA 1
ATOM 1060 C C . SER A 1 129 ? 5.875 28.762 19.084 1.00 46.56 129 SER A C 1
ATOM 1062 O O . SER A 1 129 ? 7.066 29.017 18.933 1.00 46.56 129 SER A O 1
ATOM 1064 N N . ASP A 1 130 ? 5.310 27.663 18.573 1.00 38.50 130 ASP A N 1
ATOM 1065 C CA . ASP A 1 130 ? 5.763 27.138 17.281 1.00 38.50 130 ASP A CA 1
ATOM 1066 C C . ASP A 1 130 ? 4.638 26.406 16.534 1.00 38.50 130 ASP A C 1
ATOM 1068 O O . ASP A 1 130 ? 3.879 25.603 17.085 1.00 38.50 130 ASP A O 1
ATOM 1072 N N . SER A 1 131 ? 4.520 26.745 15.258 1.00 45.41 131 SER A N 1
ATOM 1073 C CA . SER A 1 131 ? 3.435 26.406 14.347 1.00 45.41 131 SER A CA 1
ATOM 1074 C C . SER A 1 131 ? 3.997 25.634 13.158 1.00 45.41 131 SER A C 1
ATOM 1076 O O . SER A 1 131 ? 4.845 26.155 12.441 1.00 45.41 131 SER A O 1
ATOM 1078 N N . SER A 1 132 ? 3.495 24.426 12.893 1.00 47.72 132 SER A N 1
ATOM 1079 C CA . SER A 1 132 ? 3.332 23.905 11.521 1.00 47.72 132 SER A CA 1
ATOM 1080 C C . SER A 1 132 ? 2.590 22.561 11.489 1.00 47.72 132 SER A C 1
ATOM 1082 O O . SER A 1 132 ? 3.109 21.471 11.707 1.00 47.72 132 SER A O 1
ATOM 1084 N N . GLU A 1 133 ? 1.296 22.712 11.253 1.00 49.69 133 GLU A N 1
ATOM 1085 C CA . GLU A 1 133 ? 0.384 21.959 10.390 1.00 49.69 133 GLU A CA 1
ATOM 1086 C C . GLU A 1 133 ? 0.902 20.714 9.631 1.00 49.69 133 GLU A C 1
ATOM 1088 O O . GLU A 1 133 ? 1.773 20.770 8.766 1.00 49.69 133 GLU A O 1
ATOM 1093 N N . SER A 1 134 ? 0.246 19.572 9.869 1.00 39.06 134 SER A N 1
ATOM 1094 C CA . SER A 1 134 ? -0.500 18.799 8.850 1.00 39.06 134 SER A CA 1
ATOM 1095 C C . SER A 1 134 ? -0.946 17.460 9.451 1.00 39.06 134 SER A C 1
ATOM 1097 O O . SER A 1 134 ? -0.157 16.546 9.689 1.00 39.06 134 SER A O 1
ATOM 1099 N N . SER A 1 135 ? -2.243 17.336 9.747 1.00 39.69 135 SER A N 1
ATOM 1100 C CA . SER A 1 135 ? -2.832 16.114 10.302 1.00 39.69 135 SER A CA 1
ATOM 1101 C C . SER A 1 135 ? -3.978 15.614 9.425 1.00 39.69 135 SER A C 1
ATOM 1103 O O . SER A 1 135 ? -5.116 16.052 9.529 1.00 39.69 135 SER A O 1
ATOM 1105 N N . SER A 1 136 ? -3.685 14.634 8.571 1.00 41.78 136 SER A N 1
ATOM 1106 C CA . SER A 1 136 ? -4.702 13.771 7.972 1.00 41.78 136 SER A CA 1
ATOM 1107 C C . SER A 1 136 ? -4.957 12.599 8.923 1.00 41.78 136 SER A C 1
ATOM 1109 O O . SER A 1 136 ? -4.217 11.612 8.928 1.00 41.78 136 SER A O 1
ATOM 1111 N N . SER A 1 137 ? -5.980 12.713 9.772 1.00 37.97 137 SER A N 1
ATOM 1112 C CA . SER A 1 137 ? -6.440 11.613 10.626 1.00 37.97 137 SER A CA 1
ATOM 1113 C C . SER A 1 137 ? -7.817 11.127 10.175 1.00 37.97 137 SER A C 1
ATOM 1115 O O . SER A 1 137 ? -8.854 11.686 10.512 1.00 37.97 137 SER A O 1
ATOM 1117 N N . SER A 1 138 ? -7.810 10.053 9.387 1.00 35.69 138 SER A N 1
ATOM 1118 C CA . SER A 1 138 ? -8.983 9.225 9.111 1.00 35.69 138 SER A CA 1
ATOM 1119 C C . SER A 1 138 ? -9.252 8.354 10.344 1.00 35.69 138 SER A C 1
ATOM 1121 O O . SER A 1 138 ? -8.704 7.261 10.485 1.00 35.69 138 SER A O 1
ATOM 1123 N N . SER A 1 139 ? -10.057 8.877 11.267 1.00 34.97 139 SER A N 1
ATOM 1124 C CA . SER A 1 139 ? -10.633 8.144 12.396 1.00 34.97 139 SER A CA 1
ATOM 1125 C C . SER A 1 139 ? -12.099 7.858 12.083 1.00 34.97 139 SER A C 1
ATOM 1127 O O . SER A 1 139 ? -12.964 8.708 12.281 1.00 34.97 139 SER A O 1
ATOM 1129 N N . SER A 1 140 ? -12.376 6.658 11.581 1.00 35.97 140 SER A N 1
ATOM 1130 C CA . SER A 1 140 ? -13.723 6.111 11.435 1.00 35.97 140 SER A CA 1
ATOM 1131 C C . SER A 1 140 ? -14.318 5.832 12.822 1.00 35.97 140 SER A C 1
ATOM 1133 O O . SER A 1 140 ? -14.125 4.761 13.396 1.00 35.97 140 SER A O 1
ATOM 1135 N N . GLU A 1 141 ? -15.013 6.825 13.380 1.00 37.94 141 GLU A N 1
ATOM 1136 C CA . GLU A 1 141 ? -15.860 6.680 14.565 1.00 37.94 141 GLU A CA 1
ATOM 1137 C C . GLU A 1 141 ? -17.154 5.933 14.202 1.00 37.94 141 GLU A C 1
ATOM 1139 O O . GLU A 1 141 ? -18.065 6.480 13.574 1.00 37.94 141 GLU A O 1
ATOM 1144 N N . GLU A 1 142 ? -17.273 4.684 14.656 1.00 39.62 142 GLU A N 1
ATOM 1145 C CA . GLU A 1 142 ? -18.557 3.992 14.760 1.00 39.62 142 GLU A CA 1
ATOM 1146 C C . GLU A 1 142 ? -19.474 4.753 15.730 1.00 39.62 142 GLU A C 1
ATOM 1148 O O . GLU A 1 142 ? -19.370 4.662 16.959 1.00 39.62 142 GLU A O 1
ATOM 1153 N N . LYS A 1 143 ? -20.421 5.504 15.161 1.00 41.84 143 LYS A N 1
ATOM 1154 C CA . LYS A 1 143 ? -21.550 6.115 15.869 1.00 41.84 143 LYS A CA 1
ATOM 1155 C C . LYS A 1 143 ? -22.420 5.032 16.516 1.00 41.84 143 LYS A C 1
ATOM 1157 O O . LYS A 1 143 ? -23.434 4.607 15.969 1.00 41.84 143 LYS A O 1
ATOM 1162 N N . ARG A 1 144 ? -22.083 4.636 17.744 1.00 43.22 144 ARG A N 1
ATOM 1163 C CA . ARG A 1 144 ? -23.005 3.921 18.635 1.00 43.22 144 ARG A CA 1
ATOM 1164 C C . ARG A 1 144 ? -24.161 4.846 19.014 1.00 43.22 144 ARG A C 1
ATOM 1166 O O . ARG A 1 144 ? -24.045 5.728 19.865 1.00 43.22 144 ARG A O 1
ATOM 1173 N N . SER A 1 145 ? -25.299 4.625 18.366 1.00 49.66 145 SER A N 1
ATOM 1174 C CA . SER A 1 145 ? -26.580 5.270 18.636 1.00 49.66 145 SER A CA 1
ATOM 1175 C C . SER A 1 145 ? -26.959 5.172 20.122 1.00 49.66 145 SER A C 1
ATOM 1177 O O . SER A 1 145 ? -27.312 4.104 20.628 1.00 49.66 145 SER A O 1
ATOM 1179 N N . LYS A 1 146 ? -26.930 6.309 20.827 1.00 44.88 146 LYS A N 1
ATOM 1180 C CA . LYS A 1 146 ? -27.532 6.480 22.157 1.00 44.88 146 LYS A CA 1
ATOM 1181 C C . LYS A 1 146 ? -29.051 6.322 22.046 1.00 44.88 146 LYS A C 1
ATOM 1183 O O . LYS A 1 146 ? -29.771 7.278 21.762 1.00 44.88 146 LYS A O 1
ATOM 1188 N N . LYS A 1 147 ? -29.555 5.114 22.312 1.00 52.28 147 LYS A N 1
ATOM 1189 C CA . LYS A 1 147 ? -30.985 4.855 22.518 1.00 52.28 147 LYS A CA 1
ATOM 1190 C C . LYS A 1 147 ? -31.417 5.526 23.827 1.00 52.28 147 LYS A C 1
ATOM 1192 O O . LYS A 1 147 ? -31.211 5.003 24.919 1.00 52.28 147 LYS A O 1
ATOM 1197 N N . LYS A 1 148 ? -31.987 6.727 23.697 1.00 49.25 148 LYS A N 1
ATOM 1198 C CA . LYS A 1 148 ? -32.700 7.486 24.736 1.00 49.25 148 LYS A CA 1
ATOM 1199 C C . LYS A 1 148 ? -33.822 6.602 25.306 1.00 49.25 148 LYS A C 1
ATOM 1201 O O . LYS A 1 148 ? -34.896 6.503 24.717 1.00 49.25 148 LYS A O 1
ATOM 1206 N N . LYS A 1 149 ? -33.587 5.940 26.445 1.00 49.28 149 LYS A N 1
ATOM 1207 C CA . LYS A 1 149 ? -34.642 5.238 27.189 1.00 49.28 149 LYS A CA 1
ATOM 1208 C C . LYS A 1 149 ? -35.386 6.268 28.040 1.00 49.28 149 LYS A C 1
ATOM 1210 O O . LYS A 1 149 ? -34.896 6.753 29.057 1.00 49.28 149 LYS A O 1
ATOM 1215 N N . LYS A 1 150 ? -36.539 6.677 27.517 1.00 54.91 150 LYS A N 1
ATOM 1216 C CA . LYS A 1 150 ? -37.532 7.542 28.153 1.00 54.91 150 LYS A CA 1
ATOM 1217 C C . LYS A 1 150 ? -38.108 6.806 29.374 1.00 54.91 150 LYS A C 1
ATOM 1219 O O . LYS A 1 150 ? -38.576 5.688 29.231 1.00 54.91 150 LYS A O 1
ATOM 1224 N N . LYS A 1 151 ? -38.090 7.495 30.518 1.00 52.88 151 LYS A N 1
ATOM 1225 C CA . LYS A 1 151 ? -39.237 7.694 31.418 1.00 52.88 151 LYS A CA 1
ATOM 1226 C C . LYS A 1 151 ? -39.972 6.430 31.899 1.00 52.88 151 LYS A C 1
ATOM 1228 O O . LYS A 1 151 ? -40.925 6.025 31.262 1.00 52.88 151 LYS A O 1
ATOM 1233 N N . ASP A 1 152 ? -39.642 5.992 33.114 1.00 46.69 152 ASP A N 1
ATOM 1234 C CA . ASP A 1 152 ? -40.630 5.489 34.074 1.00 46.69 152 ASP A CA 1
ATOM 1235 C C . ASP A 1 152 ? -40.310 6.091 35.441 1.00 46.69 152 ASP A C 1
ATOM 1237 O O . ASP A 1 152 ? -39.269 5.848 36.048 1.00 46.69 152 ASP A O 1
ATOM 1241 N N . LYS A 1 153 ? -41.183 7.006 35.856 1.00 61.81 153 LYS A N 1
ATOM 1242 C CA . LYS A 1 153 ? -41.108 7.778 37.093 1.00 61.81 153 LYS A CA 1
ATOM 1243 C C . LYS A 1 153 ? -42.473 7.652 37.749 1.00 61.81 153 LYS A C 1
ATOM 1245 O O . LYS A 1 153 ? -43.268 8.580 37.639 1.00 61.81 153 LYS A O 1
ATOM 1250 N N . LYS A 1 154 ? -42.775 6.514 38.374 1.00 61.56 154 LYS A N 1
ATOM 1251 C CA . LYS A 1 154 ? -43.859 6.424 39.357 1.00 61.56 154 LYS A CA 1
ATOM 1252 C C . LYS A 1 154 ? -43.737 5.150 40.195 1.00 61.56 154 LYS A C 1
ATOM 1254 O O . LYS A 1 154 ? -43.370 4.113 39.664 1.00 61.56 154 LYS A O 1
ATOM 1259 N N . ASP A 1 155 ? -44.067 5.301 41.476 1.00 49.88 155 ASP A N 1
ATOM 1260 C CA . ASP A 1 155 ? -44.147 4.295 42.546 1.00 49.88 155 ASP A CA 1
ATOM 1261 C C . ASP A 1 155 ? -42.784 3.880 43.143 1.00 49.88 155 ASP A C 1
ATOM 1263 O O . ASP A 1 155 ? -41.849 3.545 42.438 1.00 49.88 155 ASP A O 1
ATOM 1267 N N . LYS A 1 156 ? -42.537 3.908 44.454 1.00 50.16 156 LYS A N 1
ATOM 1268 C CA . LYS A 1 156 ? -43.451 3.851 45.591 1.00 50.16 156 LYS A CA 1
ATOM 1269 C C . LYS A 1 156 ? -42.768 4.490 46.807 1.00 50.16 156 LYS A C 1
ATOM 1271 O O . LYS A 1 156 ? -41.668 4.109 47.204 1.00 50.16 156 LYS A O 1
ATOM 1276 N N . LYS A 1 157 ? -43.448 5.491 47.358 1.00 56.16 157 LYS A N 1
ATOM 1277 C CA . LYS A 1 157 ? -43.301 6.005 48.722 1.00 56.16 157 LYS A CA 1
ATOM 1278 C C . LYS A 1 157 ? -43.586 4.850 49.702 1.00 56.16 157 LYS A C 1
ATOM 1280 O O . LYS A 1 157 ? -44.315 3.928 49.352 1.00 56.16 157 LYS A O 1
ATOM 1285 N N . ASP A 1 158 ? -42.999 4.931 50.892 1.00 59.25 158 ASP A N 1
ATOM 1286 C CA . ASP A 1 158 ? -43.161 4.030 52.047 1.00 59.25 158 ASP A CA 1
ATOM 1287 C C . ASP A 1 158 ? -42.225 2.811 52.150 1.00 59.25 158 ASP A C 1
ATOM 1289 O O . ASP A 1 158 ? -42.597 1.661 51.928 1.00 59.25 158 ASP A O 1
ATOM 1293 N N . LYS A 1 159 ? -41.013 3.054 52.674 1.00 55.38 159 LYS A N 1
ATOM 1294 C CA . LYS A 1 159 ? -40.359 2.093 53.579 1.00 55.38 159 LYS A CA 1
ATOM 1295 C C . LYS A 1 159 ? -39.579 2.792 54.701 1.00 55.38 159 LYS A C 1
ATOM 1297 O O . LYS A 1 159 ? -38.404 3.113 54.598 1.00 55.38 159 LYS A O 1
ATOM 1302 N N . LYS A 1 160 ? -40.337 3.072 55.762 1.00 50.06 160 LYS A N 1
ATOM 1303 C CA . LYS A 1 160 ? -40.058 2.802 57.182 1.00 50.06 160 LYS A CA 1
ATOM 1304 C C . LYS A 1 160 ? -38.578 2.776 57.622 1.00 50.06 160 LYS A C 1
ATOM 1306 O O . LYS A 1 160 ? -37.852 1.819 57.378 1.00 50.06 160 LYS A O 1
ATOM 1311 N N . LYS A 1 161 ? -38.227 3.814 58.389 1.00 53.62 161 LYS A N 1
ATOM 1312 C CA . LYS A 1 161 ? -37.130 3.927 59.365 1.00 53.62 161 LYS A CA 1
ATOM 1313 C C . LYS A 1 161 ? -36.766 2.570 60.003 1.00 53.62 161 LYS A C 1
ATOM 1315 O O . LYS A 1 161 ? -37.514 2.070 60.838 1.00 53.62 161 LYS A O 1
ATOM 1320 N N . GLN A 1 162 ? -35.610 2.009 59.658 1.00 49.00 162 GLN A N 1
ATOM 1321 C CA . GLN A 1 162 ? -34.913 1.015 60.480 1.00 49.00 162 GLN A CA 1
ATOM 1322 C C . GLN A 1 162 ? -33.494 1.522 60.744 1.00 49.00 162 GLN A C 1
ATOM 1324 O O . GLN A 1 162 ? -32.832 2.031 59.842 1.00 49.00 162 GLN A O 1
ATOM 1329 N N . GLY A 1 163 ? -33.094 1.466 62.016 1.00 52.91 163 GLY A N 1
ATOM 1330 C CA . GLY A 1 163 ? -31.899 2.103 62.555 1.00 52.91 163 GLY A CA 1
ATOM 1331 C C . GLY A 1 163 ? -30.620 1.721 61.816 1.00 52.91 163 GLY A C 1
ATOM 1332 O O . GLY A 1 163 ? -30.350 0.545 61.570 1.00 52.91 163 GLY A O 1
ATOM 1333 N N . GLY A 1 164 ? -29.826 2.741 61.490 1.00 56.56 164 GLY A N 1
ATOM 1334 C CA . GLY A 1 164 ? -28.492 2.583 60.932 1.00 56.56 164 GLY A CA 1
ATOM 1335 C C . GLY A 1 164 ? -27.589 1.873 61.932 1.00 56.56 164 GLY A C 1
ATOM 1336 O O . GLY A 1 164 ? -27.078 2.487 62.867 1.00 56.56 164 GLY A O 1
ATOM 1337 N N . LYS A 1 165 ? -27.392 0.567 61.736 1.00 71.75 165 LYS A N 1
ATOM 1338 C CA . LYS A 1 165 ? -26.283 -0.153 62.359 1.00 71.75 165 LYS A CA 1
ATOM 1339 C C . LYS A 1 165 ? -24.993 0.482 61.846 1.00 71.75 165 LYS A C 1
ATOM 1341 O O . LYS A 1 165 ? -24.776 0.548 60.636 1.00 71.75 165 LYS A O 1
ATOM 1346 N N . LYS A 1 166 ? -24.172 0.992 62.768 1.00 80.69 166 LYS A N 1
ATOM 1347 C CA . LYS A 1 166 ? -22.841 1.514 62.447 1.00 80.69 166 LYS A CA 1
ATOM 1348 C C . LYS A 1 166 ? -22.045 0.405 61.738 1.00 80.69 166 LYS A C 1
ATOM 1350 O O . LYS A 1 166 ? -22.117 -0.742 62.186 1.00 80.69 166 LYS A O 1
ATOM 1355 N N . PRO A 1 167 ? -21.342 0.712 60.636 1.00 81.19 167 PRO A N 1
ATOM 1356 C CA . PRO A 1 167 ? -20.519 -0.269 59.938 1.00 81.19 167 PRO A CA 1
ATOM 1357 C C . PRO A 1 167 ? -19.463 -0.827 60.897 1.00 81.19 167 PRO A C 1
ATOM 1359 O O . PRO A 1 167 ? -18.854 -0.079 61.662 1.00 81.19 167 PRO A O 1
ATOM 1362 N N . THR A 1 168 ? -19.280 -2.145 60.883 1.00 89.75 168 THR A N 1
ATOM 1363 C CA . THR A 1 168 ? -18.248 -2.830 61.669 1.00 89.75 168 THR A CA 1
ATOM 1364 C C . THR A 1 168 ? -16.853 -2.476 61.145 1.00 89.75 168 THR A C 1
ATOM 1366 O O . THR A 1 168 ? -16.688 -2.213 59.953 1.00 89.75 168 THR A O 1
ATOM 1369 N N . ALA A 1 169 ? -15.839 -2.478 62.019 1.00 92.44 169 ALA A N 1
ATOM 1370 C CA . ALA A 1 169 ? -14.453 -2.142 61.661 1.00 92.44 169 ALA A CA 1
ATOM 1371 C C . ALA A 1 169 ? -13.929 -2.964 60.463 1.00 92.44 169 ALA A C 1
ATOM 1373 O O . ALA A 1 169 ? -13.295 -2.415 59.566 1.00 92.44 169 ALA A O 1
ATOM 1374 N N . GLU A 1 170 ? -14.320 -4.237 60.369 1.00 91.50 170 GLU A N 1
ATOM 1375 C CA . GLU A 1 170 ? -13.974 -5.121 59.247 1.00 91.50 170 GLU A CA 1
ATOM 1376 C C . GLU A 1 170 ? -14.521 -4.624 57.890 1.00 91.50 170 GLU A C 1
ATOM 1378 O O . GLU A 1 170 ? -13.876 -4.763 56.851 1.00 91.50 170 GLU A O 1
ATOM 1383 N N . GLN A 1 171 ? -15.701 -3.991 57.870 1.00 91.38 171 GLN A N 1
ATOM 1384 C CA . GLN A 1 171 ? -16.264 -3.423 56.639 1.00 91.38 171 GLN A CA 1
ATOM 1385 C C . GLN A 1 171 ? -15.520 -2.165 56.184 1.00 91.38 171 GLN A C 1
ATOM 1387 O O . GLN A 1 171 ? -15.473 -1.890 54.984 1.00 91.38 171 GLN A O 1
ATOM 1392 N N . LEU A 1 172 ? -14.959 -1.392 57.118 1.00 91.38 172 LEU A N 1
ATOM 1393 C CA . LEU A 1 172 ? -14.135 -0.228 56.789 1.00 91.38 172 LEU A CA 1
ATOM 1394 C C . LEU A 1 172 ? -12.787 -0.664 56.206 1.00 91.38 172 LEU A C 1
ATOM 1396 O O . LEU A 1 172 ? -12.357 -0.108 55.198 1.00 91.38 172 LEU A O 1
ATOM 1400 N N . GLU A 1 173 ? -12.176 -1.708 56.765 1.00 92.75 173 GLU A N 1
ATOM 1401 C CA . GLU A 1 173 ? -10.902 -2.238 56.276 1.00 92.75 173 GLU A CA 1
ATOM 1402 C C . GLU A 1 173 ? -11.029 -2.869 54.879 1.00 92.75 173 GLU A C 1
ATOM 1404 O O . GLU A 1 173 ? -10.233 -2.568 53.988 1.00 92.75 173 GLU A O 1
ATOM 1409 N N . ARG A 1 174 ? -12.100 -3.640 54.623 1.00 94.19 174 ARG A N 1
ATOM 1410 C CA . ARG A 1 174 ? -12.382 -4.167 53.274 1.00 94.19 174 ARG A CA 1
ATOM 1411 C C . ARG A 1 174 ? -12.581 -3.062 52.236 1.00 94.19 174 ARG A C 1
ATOM 1413 O O . ARG A 1 174 ? -12.095 -3.198 51.116 1.00 94.19 174 ARG A O 1
ATOM 1420 N N . LYS A 1 175 ? -13.255 -1.962 52.594 1.00 94.81 175 LYS A N 1
ATOM 1421 C CA . LYS A 1 175 ? -13.424 -0.811 51.689 1.00 94.81 175 LYS A CA 1
ATOM 1422 C C . LYS A 1 175 ? -12.098 -0.119 51.389 1.00 94.81 175 LYS A C 1
ATOM 1424 O O . LYS A 1 175 ? -11.843 0.185 50.230 1.00 94.81 175 LYS A O 1
ATOM 1429 N N . ALA A 1 176 ? -11.247 0.073 52.397 1.00 94.94 176 ALA A N 1
ATOM 1430 C CA . ALA A 1 176 ? -9.925 0.665 52.208 1.00 94.94 176 ALA A CA 1
ATOM 1431 C C . ALA A 1 176 ? -9.020 -0.211 51.320 1.00 94.94 176 ALA A C 1
ATOM 1433 O O . ALA A 1 176 ? -8.311 0.303 50.455 1.00 94.94 176 ALA A O 1
ATOM 1434 N N . ALA A 1 177 ? -9.070 -1.538 51.482 1.00 95.88 177 ALA A N 1
ATOM 1435 C CA . ALA A 1 177 ? -8.333 -2.469 50.629 1.00 95.88 177 ALA A CA 1
ATOM 1436 C C . ALA A 1 177 ? -8.858 -2.481 49.179 1.00 95.88 177 ALA A C 1
ATOM 1438 O O . ALA A 1 177 ? -8.069 -2.475 48.233 1.00 95.88 177 ALA A O 1
ATOM 1439 N N . GLU A 1 178 ? -10.181 -2.455 48.986 1.00 96.06 178 GLU A N 1
ATOM 1440 C CA . GLU A 1 178 ? -10.792 -2.380 47.653 1.00 96.06 178 GLU A CA 1
ATOM 1441 C C . GLU A 1 178 ? -10.463 -1.055 46.945 1.00 96.06 178 GLU A C 1
ATOM 1443 O O . GLU A 1 178 ? -10.210 -1.043 45.740 1.00 96.06 178 GLU A O 1
ATOM 1448 N N . GLU A 1 179 ? -10.428 0.058 47.681 1.00 96.00 179 GLU A N 1
ATOM 1449 C CA . GLU A 1 179 ? -10.059 1.371 47.150 1.00 96.00 179 GLU A CA 1
ATOM 1450 C C . GLU A 1 179 ? -8.592 1.413 46.707 1.00 96.00 179 GLU A C 1
ATOM 1452 O O . GLU A 1 179 ? -8.323 1.805 45.571 1.00 96.00 179 GLU A O 1
ATOM 1457 N N . LYS A 1 180 ? -7.666 0.886 47.522 1.00 97.19 180 LYS A N 1
ATOM 1458 C CA . LYS A 1 180 ? -6.250 0.740 47.139 1.00 97.19 180 LYS A CA 1
ATOM 1459 C C . LYS A 1 180 ? -6.069 -0.129 45.894 1.00 97.19 180 LYS A C 1
ATOM 1461 O O . LYS A 1 180 ? -5.305 0.233 45.003 1.00 97.19 180 LYS A O 1
ATOM 1466 N N . LYS A 1 181 ? -6.803 -1.244 45.783 1.00 97.31 181 LYS A N 1
ATOM 1467 C CA . LYS A 1 181 ? -6.751 -2.109 44.591 1.00 97.31 181 LYS A CA 1
ATOM 1468 C C . LYS A 1 181 ? -7.268 -1.388 43.340 1.00 97.31 181 LYS A C 1
ATOM 1470 O O . LYS A 1 181 ? -6.667 -1.498 42.276 1.00 97.31 181 LYS A O 1
ATOM 1475 N N . LYS A 1 182 ? -8.355 -0.617 43.462 1.00 96.62 182 LYS A N 1
ATOM 1476 C CA . LYS A 1 182 ? -8.889 0.203 42.359 1.00 96.62 182 LYS A CA 1
ATOM 1477 C C . LYS A 1 182 ? -7.943 1.328 41.953 1.00 96.62 182 LYS A C 1
ATOM 1479 O O . LYS A 1 182 ? -7.934 1.708 40.785 1.00 96.62 182 LYS A O 1
ATOM 1484 N N . GLU A 1 183 ? -7.200 1.900 42.893 1.00 96.19 183 GLU A N 1
ATOM 1485 C CA . GLU A 1 183 ? -6.199 2.926 42.604 1.00 96.19 183 GLU A CA 1
ATOM 1486 C C . GLU A 1 183 ? -4.993 2.337 41.864 1.00 96.19 183 GLU A C 1
ATOM 1488 O O . GLU A 1 183 ? -4.611 2.873 40.825 1.00 96.19 183 GLU A O 1
ATOM 1493 N N . GLN A 1 184 ? -4.490 1.179 42.304 1.00 96.88 184 GLN A N 1
ATOM 1494 C CA . GLN A 1 184 ? -3.433 0.440 41.603 1.00 96.88 184 GLN A CA 1
ATOM 1495 C C . GLN A 1 184 ? -3.843 0.055 40.172 1.00 96.88 184 GLN A C 1
ATOM 1497 O O . GLN A 1 184 ? -3.106 0.344 39.235 1.00 96.88 184 GLN A O 1
ATOM 1502 N N . GLU A 1 185 ? -5.048 -0.495 39.972 1.00 96.94 185 GLU A N 1
ATOM 1503 C CA . GLU A 1 185 ? -5.553 -0.845 38.630 1.00 96.94 185 GLU A CA 1
ATOM 1504 C C . GLU A 1 185 ? -5.685 0.393 37.719 1.00 96.94 185 GLU A C 1
ATOM 1506 O O . GLU A 1 185 ? -5.441 0.337 36.511 1.00 96.94 185 GLU A O 1
ATOM 1511 N N . LYS A 1 186 ? -6.083 1.545 38.277 1.00 96.75 186 LYS A N 1
ATOM 1512 C CA . LYS A 1 186 ? -6.164 2.800 37.513 1.00 96.75 186 LYS A CA 1
ATOM 1513 C C . LYS A 1 186 ? -4.789 3.303 37.091 1.00 96.75 186 LYS A C 1
ATOM 1515 O O . LYS A 1 186 ? -4.682 3.839 35.988 1.00 96.75 186 LYS A O 1
ATOM 1520 N N . GLU A 1 187 ? -3.784 3.168 37.950 1.00 97.62 187 GLU A N 1
ATOM 1521 C CA . GLU A 1 187 ? -2.421 3.602 37.653 1.00 97.62 187 GLU A CA 1
ATOM 1522 C C . GLU A 1 187 ? -1.757 2.684 36.620 1.00 97.62 187 GLU A C 1
ATOM 1524 O O . GLU A 1 187 ? -1.207 3.174 35.637 1.00 97.62 187 GLU A O 1
ATOM 1529 N N . GLU A 1 188 ? -1.943 1.369 36.737 1.00 97.56 188 GLU A N 1
ATOM 1530 C CA . GLU A 1 188 ? -1.493 0.397 35.733 1.00 97.56 188 GLU A CA 1
ATOM 1531 C C . GLU A 1 188 ? -2.100 0.694 34.351 1.00 97.56 188 GLU A C 1
ATOM 1533 O O . GLU A 1 188 ? -1.384 0.802 33.357 1.00 97.56 188 GLU A O 1
ATOM 1538 N N . ARG A 1 189 ? -3.407 0.988 34.281 1.00 95.50 189 ARG A N 1
ATOM 1539 C CA . ARG A 1 189 ? -4.055 1.417 33.025 1.00 95.50 189 ARG A CA 1
ATOM 1540 C C . ARG A 1 189 ? -3.530 2.742 32.475 1.00 95.50 189 ARG A C 1
ATOM 1542 O O . ARG A 1 189 ? -3.643 2.990 31.272 1.00 95.50 189 ARG A O 1
ATOM 1549 N N . ARG A 1 190 ? -3.038 3.650 33.322 1.00 96.38 190 ARG A N 1
ATOM 1550 C CA . ARG A 1 190 ? -2.421 4.907 32.863 1.00 96.38 190 ARG A CA 1
ATOM 1551 C C . ARG A 1 190 ? -1.047 4.643 32.269 1.00 96.38 190 ARG A C 1
ATOM 1553 O O . ARG A 1 190 ? -0.783 5.163 31.185 1.00 96.38 190 ARG A O 1
ATOM 1560 N N . GLN A 1 191 ? -0.246 3.806 32.922 1.00 97.00 191 GLN A N 1
ATOM 1561 C CA . GLN A 1 191 ? 1.059 3.376 32.424 1.00 97.00 191 GLN A CA 1
ATOM 1562 C C . GLN A 1 191 ? 0.921 2.612 31.103 1.00 97.00 191 GLN A C 1
ATOM 1564 O O . GLN A 1 191 ? 1.580 2.956 30.130 1.00 97.00 191 GLN A O 1
ATOM 1569 N N . GLU A 1 192 ? -0.024 1.676 31.003 1.00 95.00 192 GLU A N 1
ATOM 1570 C CA . GLU A 1 192 ? -0.302 0.941 29.762 1.00 95.00 192 GLU A CA 1
ATOM 1571 C C . GLU A 1 192 ? -0.672 1.889 28.608 1.00 95.00 192 GLU A C 1
ATOM 1573 O O . GLU A 1 192 ? -0.155 1.780 27.497 1.00 95.00 192 GLU A O 1
ATOM 1578 N N . ARG A 1 193 ? -1.517 2.896 28.871 1.00 93.25 193 ARG A N 1
ATOM 1579 C CA . ARG A 1 193 ? -1.874 3.915 27.869 1.00 93.25 193 ARG A CA 1
ATOM 1580 C C . ARG 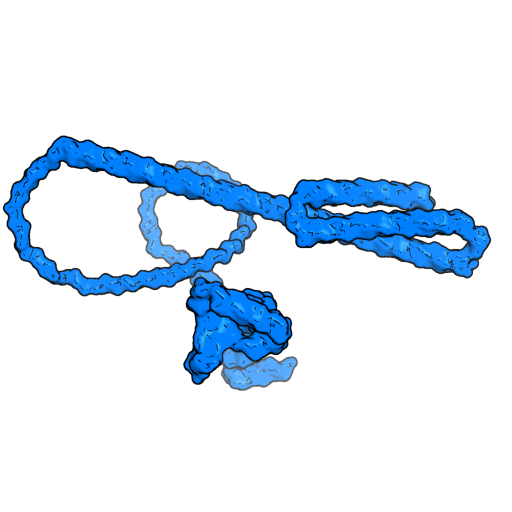A 1 193 ? -0.704 4.810 27.471 1.00 93.25 193 ARG A C 1
ATOM 1582 O O . ARG A 1 193 ? -0.701 5.299 26.342 1.00 93.25 193 ARG A O 1
ATOM 1589 N N . GLN A 1 194 ? 0.223 5.096 28.382 1.00 95.62 194 GLN A N 1
ATOM 1590 C CA . GLN A 1 194 ? 1.438 5.852 28.074 1.00 95.62 194 GLN A CA 1
ATOM 1591 C C . GLN A 1 194 ? 2.381 5.009 27.216 1.00 95.62 194 GLN A C 1
ATOM 1593 O O . GLN A 1 194 ? 2.747 5.457 26.133 1.00 95.62 194 GLN A O 1
ATOM 1598 N N . ASN A 1 195 ? 2.632 3.759 27.607 1.00 95.06 195 ASN A N 1
ATOM 1599 C CA . ASN A 1 195 ? 3.448 2.814 26.846 1.00 95.06 195 ASN A CA 1
ATOM 1600 C C . ASN A 1 195 ? 2.905 2.619 25.423 1.00 95.06 195 ASN A C 1
ATOM 1602 O O . ASN A 1 195 ? 3.658 2.731 24.462 1.00 95.06 195 ASN A O 1
ATOM 1606 N N . LEU A 1 196 ? 1.587 2.449 25.266 1.00 92.88 196 LEU A N 1
ATOM 1607 C CA . LEU A 1 196 ? 0.951 2.318 23.950 1.00 92.88 196 LEU A CA 1
ATOM 1608 C C . LEU A 1 196 ? 1.118 3.580 23.084 1.00 92.88 196 LEU A C 1
ATOM 1610 O O . LEU A 1 196 ? 1.240 3.504 21.860 1.00 92.88 196 LEU A O 1
ATOM 1614 N N . LYS A 1 197 ? 1.095 4.770 23.696 1.00 95.06 197 LYS A N 1
ATOM 1615 C CA . LYS A 1 197 ? 1.328 6.030 22.973 1.00 95.06 197 LYS A CA 1
ATOM 1616 C C . LYS A 1 197 ? 2.784 6.163 22.539 1.00 95.06 197 LYS A C 1
ATOM 1618 O O . LYS A 1 197 ? 3.015 6.595 21.412 1.00 95.06 197 LYS A O 1
ATOM 1623 N N . GLU A 1 198 ? 3.726 5.801 23.404 1.00 95.56 198 GLU A N 1
ATOM 1624 C CA . GLU A 1 198 ? 5.157 5.812 23.097 1.00 95.56 198 GLU A CA 1
ATOM 1625 C C . GLU A 1 198 ? 5.509 4.799 22.008 1.00 95.56 198 GLU A C 1
ATOM 1627 O O . GLU A 1 198 ? 6.201 5.145 21.055 1.00 95.56 198 GLU A O 1
ATOM 1632 N N . GLU A 1 199 ? 4.982 3.578 22.090 1.00 93.69 199 GLU A N 1
ATOM 1633 C CA . GLU A 1 199 ? 5.147 2.543 21.067 1.00 93.69 199 GLU A CA 1
ATOM 1634 C C . GLU A 1 199 ? 4.625 3.031 19.711 1.00 93.69 199 GLU A C 1
ATOM 1636 O O . GLU A 1 199 ? 5.360 3.062 18.727 1.00 93.69 199 GLU A O 1
ATOM 1641 N N . LYS A 1 200 ? 3.407 3.586 19.680 1.00 93.12 200 LYS A N 1
ATOM 1642 C CA . LYS A 1 200 ? 2.833 4.167 18.459 1.00 93.12 200 LYS A CA 1
ATOM 1643 C C . LYS A 1 200 ? 3.646 5.344 17.908 1.00 93.12 200 LYS A C 1
ATOM 1645 O O . LYS A 1 200 ? 3.635 5.588 16.699 1.00 93.12 200 LYS A O 1
ATOM 1650 N N . GLN A 1 201 ? 4.301 6.126 18.766 1.00 94.44 201 GLN A N 1
ATOM 1651 C CA . GLN A 1 201 ? 5.206 7.192 18.330 1.00 94.44 201 GLN A CA 1
ATOM 1652 C C . GLN A 1 201 ? 6.498 6.623 17.738 1.00 94.44 201 GLN A C 1
ATOM 1654 O O . GLN A 1 201 ? 6.897 7.074 16.664 1.00 94.44 201 GLN A O 1
ATOM 1659 N N . ARG A 1 202 ? 7.095 5.607 18.374 1.00 91.19 202 ARG A N 1
ATOM 1660 C CA . ARG A 1 202 ? 8.276 4.901 17.853 1.00 91.19 202 ARG A CA 1
ATOM 1661 C C . ARG A 1 202 ? 7.994 4.280 16.489 1.00 91.19 202 ARG A C 1
ATOM 1663 O O . ARG A 1 202 ? 8.778 4.487 15.568 1.00 91.19 202 ARG A O 1
ATOM 1670 N N . ASP A 1 203 ? 6.846 3.632 16.314 1.00 84.88 203 ASP A N 1
ATOM 1671 C CA . ASP A 1 203 ? 6.447 3.047 15.029 1.00 84.88 203 ASP A CA 1
ATOM 1672 C C . ASP A 1 203 ? 6.325 4.103 13.926 1.00 84.88 203 ASP A C 1
ATOM 1674 O O . ASP A 1 203 ? 6.839 3.930 12.820 1.00 84.88 203 ASP A O 1
ATOM 1678 N N . ARG A 1 204 ? 5.702 5.249 14.228 1.00 88.81 204 ARG A N 1
ATOM 1679 C CA . ARG A 1 204 ? 5.601 6.373 13.280 1.00 88.81 204 ARG A CA 1
ATOM 1680 C C . ARG A 1 204 ? 6.967 6.946 12.913 1.00 88.81 204 ARG A C 1
ATOM 1682 O O . ARG A 1 204 ? 7.163 7.370 11.776 1.00 88.81 204 ARG A O 1
ATOM 1689 N N . GLU A 1 205 ? 7.896 7.002 13.860 1.00 92.00 205 GLU A N 1
ATOM 1690 C CA . GLU A 1 205 ? 9.254 7.482 13.610 1.00 92.00 205 GLU A CA 1
ATOM 1691 C C . GLU A 1 205 ? 10.051 6.498 12.743 1.00 92.00 205 GLU A C 1
ATOM 1693 O O . GLU A 1 205 ? 10.715 6.915 11.790 1.00 92.00 205 GLU A O 1
ATOM 1698 N N . LEU A 1 206 ? 9.943 5.194 13.016 1.00 82.00 206 LEU A N 1
ATOM 1699 C CA . LEU A 1 206 ? 10.544 4.142 12.195 1.00 82.00 206 LEU A CA 1
ATOM 1700 C C . LEU A 1 206 ? 9.998 4.169 10.765 1.00 82.00 206 LEU A C 1
ATOM 1702 O O . LEU A 1 206 ? 10.773 4.091 9.813 1.00 82.00 206 LEU A O 1
ATOM 1706 N N . GLU A 1 207 ? 8.692 4.361 10.605 1.00 86.38 207 GLU A N 1
ATOM 1707 C CA . GLU A 1 207 ? 8.056 4.482 9.294 1.00 86.38 207 GLU A CA 1
ATOM 1708 C C . GLU A 1 207 ? 8.566 5.711 8.521 1.00 86.38 207 GLU A C 1
ATOM 1710 O O . GLU A 1 207 ? 8.910 5.617 7.343 1.00 86.38 207 GLU A O 1
ATOM 1715 N N . ARG A 1 208 ? 8.737 6.861 9.189 1.00 88.25 208 ARG A N 1
ATOM 1716 C CA . ARG A 1 208 ? 9.356 8.049 8.572 1.00 88.25 208 ARG A CA 1
ATOM 1717 C C . ARG A 1 208 ? 10.788 7.773 8.106 1.00 88.25 208 ARG A C 1
ATOM 1719 O O . ARG A 1 208 ? 11.136 8.160 6.991 1.00 88.25 208 ARG A O 1
ATOM 1726 N N . LYS A 1 209 ? 11.598 7.077 8.915 1.00 83.31 209 LYS A N 1
ATOM 1727 C CA . LYS A 1 209 ? 12.975 6.681 8.552 1.00 83.31 209 LYS A CA 1
ATOM 1728 C C . LYS A 1 209 ? 12.999 5.719 7.359 1.00 83.31 209 LYS A C 1
ATOM 1730 O O . LYS A 1 209 ? 13.838 5.858 6.472 1.00 83.31 209 LYS A O 1
ATOM 1735 N N . ARG A 1 210 ? 12.056 4.775 7.285 1.00 77.69 210 ARG A N 1
ATOM 1736 C CA . ARG A 1 210 ? 11.901 3.892 6.116 1.00 77.69 210 ARG A CA 1
ATOM 1737 C C . ARG A 1 210 ? 11.582 4.697 4.860 1.00 77.69 210 ARG A C 1
ATOM 1739 O O . ARG A 1 210 ? 12.232 4.517 3.832 1.00 77.69 210 ARG A O 1
ATOM 1746 N N . GLN A 1 211 ? 10.649 5.642 4.948 1.00 82.94 211 GLN A N 1
ATOM 1747 C CA . GLN A 1 211 ? 10.270 6.478 3.809 1.00 82.94 211 GLN A CA 1
ATOM 1748 C C . GLN A 1 211 ? 11.412 7.363 3.303 1.00 82.94 211 GLN A C 1
ATOM 1750 O O . GLN A 1 211 ? 11.546 7.534 2.090 1.00 82.94 211 GLN A O 1
ATOM 1755 N N . THR A 1 212 ? 12.249 7.922 4.184 1.00 83.56 212 THR A N 1
ATOM 1756 C CA . THR A 1 212 ? 13.421 8.702 3.749 1.00 83.56 212 THR A CA 1
ATOM 1757 C C . THR A 1 212 ? 14.430 7.825 3.014 1.00 83.56 212 THR A C 1
ATOM 1759 O O . THR A 1 212 ? 14.898 8.211 1.946 1.00 83.56 212 THR A O 1
ATOM 1762 N N . ILE A 1 213 ? 14.685 6.612 3.511 1.00 79.31 213 ILE A N 1
ATOM 1763 C CA . ILE A 1 213 ? 15.592 5.651 2.869 1.00 79.31 213 ILE A CA 1
ATOM 1764 C C . ILE A 1 213 ? 15.070 5.223 1.493 1.00 79.31 213 ILE A C 1
ATOM 1766 O O . ILE A 1 213 ? 15.826 5.230 0.524 1.00 79.31 213 ILE A O 1
ATOM 1770 N N . VAL A 1 214 ? 13.772 4.926 1.368 1.00 78.31 214 VAL A N 1
ATOM 1771 C CA . VAL A 1 214 ? 13.152 4.581 0.076 1.00 78.31 214 VAL A CA 1
ATOM 1772 C C . VAL A 1 214 ? 13.237 5.750 -0.909 1.00 78.31 214 VAL A C 1
ATOM 1774 O O . VAL A 1 214 ? 13.552 5.547 -2.082 1.00 78.31 214 VAL A O 1
ATOM 1777 N N . LYS A 1 215 ? 12.994 6.989 -0.458 1.00 86.75 215 LYS A N 1
ATOM 1778 C CA . LYS A 1 215 ? 13.141 8.186 -1.306 1.00 86.75 215 LYS A CA 1
ATOM 1779 C C . LYS A 1 215 ? 14.580 8.359 -1.799 1.00 86.75 215 LYS A C 1
ATOM 1781 O O . LYS A 1 215 ? 14.781 8.668 -2.973 1.00 86.75 215 LYS A O 1
ATOM 1786 N N . ASP A 1 216 ? 15.566 8.140 -0.938 1.00 80.19 216 ASP A N 1
ATOM 1787 C CA . ASP A 1 216 ? 16.979 8.243 -1.307 1.00 80.19 216 ASP A CA 1
ATOM 1788 C C . ASP A 1 216 ? 17.423 7.120 -2.252 1.00 80.19 216 ASP A C 1
ATOM 1790 O O . ASP A 1 216 ? 18.168 7.380 -3.200 1.00 80.19 216 ASP A O 1
ATOM 1794 N N . ALA A 1 217 ? 16.922 5.897 -2.056 1.00 78.88 217 ALA A N 1
ATOM 1795 C CA . ALA A 1 217 ? 17.154 4.779 -2.967 1.00 78.88 217 ALA A CA 1
ATOM 1796 C C . ALA A 1 217 ? 16.565 5.052 -4.360 1.00 78.88 217 ALA A C 1
ATOM 1798 O O . ALA A 1 217 ? 17.261 4.870 -5.359 1.00 78.88 217 ALA A O 1
ATOM 1799 N N . LYS A 1 218 ? 15.337 5.585 -4.442 1.00 82.31 218 LYS A N 1
ATOM 1800 C CA . LYS A 1 218 ? 14.717 5.991 -5.716 1.00 82.31 218 LYS A CA 1
ATOM 1801 C C . LYS A 1 218 ? 15.551 7.039 -6.455 1.00 82.31 218 LYS A C 1
ATOM 1803 O O . LYS A 1 218 ? 15.886 6.841 -7.617 1.00 82.31 218 LYS A O 1
ATOM 1808 N N . LYS A 1 219 ? 15.999 8.092 -5.762 1.00 86.88 219 LYS A N 1
ATOM 1809 C CA . LYS A 1 219 ? 16.897 9.104 -6.352 1.00 86.88 219 LYS A CA 1
ATOM 1810 C C . LYS A 1 219 ? 18.215 8.502 -6.854 1.00 86.88 219 LYS A C 1
ATOM 1812 O O . LYS A 1 219 ? 18.739 8.926 -7.886 1.00 86.88 219 LYS A O 1
ATOM 1817 N N . ALA A 1 220 ? 18.774 7.528 -6.129 1.00 80.00 220 ALA A N 1
ATOM 1818 C CA . ALA A 1 220 ? 19.978 6.821 -6.559 1.00 80.00 220 ALA A CA 1
ATOM 1819 C C . ALA A 1 220 ? 19.725 5.996 -7.832 1.00 80.00 220 ALA A C 1
ATOM 1821 O O . ALA A 1 220 ? 20.538 6.055 -8.753 1.00 80.00 220 ALA A O 1
ATOM 1822 N N . ILE A 1 221 ? 18.589 5.296 -7.915 1.00 79.44 221 ILE A N 1
ATOM 1823 C CA . ILE A 1 221 ? 18.155 4.556 -9.109 1.00 79.44 221 ILE A CA 1
ATOM 1824 C C . ILE A 1 221 ? 17.992 5.497 -10.309 1.00 79.44 221 ILE A C 1
ATOM 1826 O O . ILE A 1 221 ? 18.532 5.211 -11.377 1.00 79.44 221 ILE A O 1
ATOM 1830 N N . ASP A 1 222 ? 17.340 6.646 -10.139 1.00 85.62 222 ASP A N 1
ATOM 1831 C CA . ASP A 1 222 ? 17.169 7.629 -11.217 1.00 85.62 222 ASP A CA 1
ATOM 1832 C C . ASP A 1 222 ? 18.519 8.158 -11.720 1.00 85.62 222 ASP A C 1
ATOM 1834 O O . ASP A 1 222 ? 18.768 8.240 -12.925 1.00 85.62 222 ASP A O 1
ATOM 1838 N N . THR A 1 223 ? 19.443 8.432 -10.794 1.00 84.31 223 THR A N 1
ATOM 1839 C CA . THR A 1 223 ? 20.810 8.860 -11.126 1.00 84.31 223 THR A CA 1
ATOM 1840 C C . THR A 1 223 ? 21.569 7.774 -11.901 1.00 84.31 223 THR A C 1
ATOM 1842 O O . THR A 1 223 ? 22.280 8.081 -12.861 1.00 84.31 223 THR 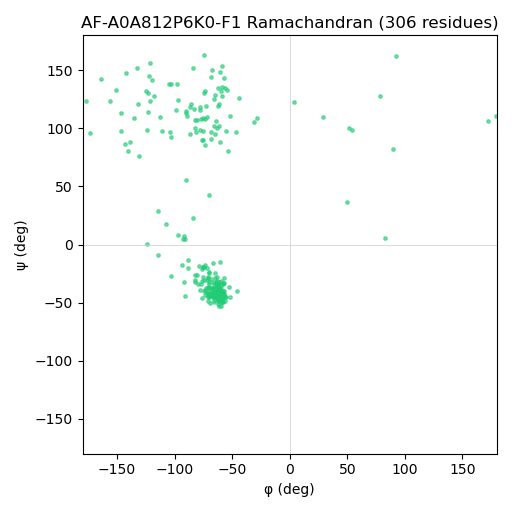A O 1
ATOM 1845 N N . LEU A 1 224 ? 21.420 6.502 -11.514 1.00 80.25 224 LEU A N 1
ATOM 1846 C CA . LEU A 1 224 ? 22.008 5.364 -12.228 1.00 80.25 224 LEU A CA 1
ATOM 1847 C C . LEU A 1 224 ? 21.421 5.226 -13.637 1.00 80.25 224 LEU A C 1
ATOM 1849 O O . LEU A 1 224 ? 22.179 5.055 -14.591 1.00 80.25 224 LEU A O 1
ATOM 1853 N N . ASN A 1 225 ? 20.104 5.368 -13.788 1.00 81.31 225 ASN A N 1
ATOM 1854 C CA . ASN A 1 225 ? 19.432 5.300 -15.085 1.00 81.31 225 ASN A CA 1
ATOM 1855 C C . ASN A 1 225 ? 19.941 6.380 -16.051 1.00 81.31 225 ASN A C 1
ATOM 1857 O O . ASN A 1 225 ? 20.231 6.069 -17.207 1.00 81.31 225 ASN A O 1
ATOM 1861 N N . ILE A 1 226 ? 20.128 7.618 -15.577 1.00 88.88 226 ILE A N 1
ATOM 1862 C CA . ILE A 1 226 ? 20.712 8.710 -16.377 1.00 88.88 226 ILE A CA 1
ATOM 1863 C C . ILE A 1 226 ? 22.123 8.337 -16.852 1.00 88.88 226 ILE A C 1
ATOM 1865 O O . ILE A 1 226 ? 22.425 8.434 -18.041 1.00 88.88 226 ILE A O 1
ATOM 1869 N N . LYS A 1 227 ? 22.979 7.832 -15.954 1.00 81.75 227 LYS A N 1
ATOM 1870 C CA . LYS A 1 227 ? 24.348 7.420 -16.311 1.00 81.75 227 LYS A CA 1
ATOM 1871 C C . LYS A 1 227 ? 24.380 6.267 -17.312 1.00 81.75 227 LYS A C 1
ATOM 1873 O O . LYS A 1 227 ? 25.204 6.286 -18.225 1.00 81.75 227 LYS A O 1
ATOM 1878 N N . ILE A 1 228 ? 23.488 5.286 -17.166 1.00 79.94 228 ILE A N 1
ATOM 1879 C CA . ILE A 1 228 ? 23.349 4.180 -18.121 1.00 79.94 228 ILE A CA 1
ATOM 1880 C C . ILE A 1 228 ? 22.948 4.725 -19.498 1.00 79.94 228 ILE A C 1
ATOM 1882 O O . ILE A 1 228 ? 23.551 4.345 -20.501 1.00 79.94 228 ILE A O 1
ATOM 1886 N N . GLN A 1 229 ? 21.984 5.649 -19.567 1.00 85.75 229 GLN A N 1
ATOM 1887 C CA . GLN A 1 229 ? 21.591 6.277 -20.833 1.00 85.75 229 GLN A CA 1
ATOM 1888 C C . GLN A 1 229 ? 22.740 7.060 -21.481 1.00 85.75 229 GLN A C 1
ATOM 1890 O O . GLN A 1 229 ? 22.937 6.968 -22.694 1.00 85.75 229 GLN A O 1
ATOM 1895 N N . ASP A 1 230 ? 23.525 7.801 -20.698 1.00 83.75 230 ASP A N 1
ATOM 1896 C CA . ASP A 1 230 ? 24.684 8.539 -21.207 1.00 83.75 230 ASP A CA 1
ATOM 1897 C C . ASP A 1 230 ? 25.789 7.609 -21.724 1.00 83.75 230 ASP A C 1
ATOM 1899 O O . ASP A 1 230 ? 26.380 7.881 -22.774 1.00 83.75 230 ASP A O 1
ATOM 1903 N N . ALA A 1 231 ? 26.036 6.488 -21.039 1.00 77.94 231 ALA A N 1
ATOM 1904 C CA . ALA A 1 231 ? 26.956 5.453 -21.507 1.00 77.94 231 ALA A CA 1
ATOM 1905 C C . ALA A 1 231 ? 26.502 4.876 -22.858 1.00 77.94 231 ALA A C 1
ATOM 1907 O O . ALA A 1 231 ? 27.287 4.858 -23.806 1.00 77.94 231 ALA A O 1
ATOM 1908 N N . VAL A 1 232 ? 25.218 4.526 -22.995 1.00 83.25 232 VAL A N 1
ATOM 1909 C CA . VAL A 1 232 ? 24.635 4.027 -24.256 1.00 83.25 232 VAL A CA 1
ATOM 1910 C C . VAL A 1 232 ? 24.763 5.055 -25.387 1.00 83.25 232 VAL A C 1
ATOM 1912 O O . VAL A 1 232 ? 25.154 4.715 -26.504 1.00 83.25 232 VAL A O 1
ATOM 1915 N N . LYS A 1 233 ? 24.502 6.341 -25.115 1.00 87.31 233 LYS A N 1
ATOM 1916 C CA . LYS A 1 233 ? 24.687 7.416 -26.108 1.00 87.31 233 LYS A CA 1
ATOM 1917 C C . LYS A 1 233 ? 26.147 7.543 -26.552 1.00 87.31 233 LYS A C 1
ATOM 1919 O O . LYS A 1 233 ? 26.406 7.811 -27.726 1.00 87.31 233 LYS A O 1
ATOM 1924 N N . ARG A 1 234 ? 27.114 7.371 -25.645 1.00 80.88 234 ARG A N 1
ATOM 1925 C CA . ARG A 1 234 ? 28.545 7.385 -25.990 1.00 80.88 234 ARG A CA 1
ATOM 1926 C C . ARG A 1 234 ? 28.949 6.163 -26.806 1.00 80.88 234 ARG A C 1
ATOM 1928 O O . ARG A 1 234 ? 29.653 6.339 -27.796 1.00 80.88 234 ARG A O 1
ATOM 1935 N N . GLU A 1 235 ? 28.472 4.968 -26.457 1.00 81.25 235 GLU A N 1
ATOM 1936 C CA . GLU A 1 235 ? 28.688 3.756 -27.262 1.00 81.25 235 GLU A CA 1
ATOM 1937 C C . GLU A 1 235 ? 28.198 3.960 -28.700 1.00 81.25 235 GLU A C 1
ATOM 1939 O O . GLU A 1 235 ? 28.935 3.676 -29.647 1.00 81.25 235 GLU A O 1
ATOM 1944 N N . ALA A 1 236 ? 27.005 4.543 -28.868 1.00 86.56 236 ALA A N 1
ATOM 1945 C CA . ALA A 1 236 ? 26.454 4.876 -30.179 1.00 86.56 236 ALA A CA 1
ATOM 1946 C C . ALA A 1 236 ? 27.340 5.873 -30.952 1.00 86.56 236 ALA A C 1
ATOM 1948 O O . ALA A 1 236 ? 27.613 5.665 -32.134 1.00 86.56 236 ALA A O 1
ATOM 1949 N N . LYS A 1 237 ? 27.867 6.915 -30.290 1.00 85.50 237 LYS A N 1
ATOM 1950 C CA . LYS A 1 237 ? 28.811 7.871 -30.906 1.00 85.50 237 LYS A CA 1
ATOM 1951 C C . LYS A 1 237 ? 30.130 7.214 -31.319 1.00 85.50 237 LYS A C 1
ATOM 1953 O O . LYS A 1 237 ? 30.628 7.481 -32.410 1.00 85.50 237 LYS A O 1
ATOM 1958 N N . ILE A 1 238 ? 30.698 6.350 -30.474 1.00 83.56 238 ILE A N 1
ATOM 1959 C CA . ILE A 1 238 ? 31.928 5.604 -30.786 1.00 83.56 238 ILE A CA 1
ATOM 1960 C C . ILE A 1 238 ? 31.684 4.663 -31.971 1.00 83.56 238 ILE A C 1
ATOM 1962 O O . ILE A 1 238 ? 32.532 4.568 -32.857 1.00 83.56 238 ILE A O 1
ATOM 1966 N N . ALA A 1 239 ? 30.534 3.983 -32.007 1.00 84.56 239 ALA A N 1
ATOM 1967 C CA . ALA A 1 239 ? 30.148 3.119 -33.117 1.00 84.56 239 ALA A CA 1
ATOM 1968 C C . ALA A 1 239 ? 30.008 3.904 -34.432 1.00 84.56 239 ALA A C 1
ATOM 1970 O O . ALA A 1 239 ? 30.616 3.512 -35.425 1.00 84.56 239 ALA A O 1
ATOM 1971 N N . ALA A 1 240 ? 29.311 5.045 -34.417 1.00 88.25 240 ALA A N 1
ATOM 1972 C CA . ALA A 1 240 ? 29.177 5.923 -35.580 1.00 88.25 240 ALA A CA 1
ATOM 1973 C C . ALA A 1 240 ? 30.540 6.429 -36.078 1.00 88.25 240 ALA A C 1
ATOM 1975 O O . ALA A 1 240 ? 30.834 6.398 -37.268 1.00 88.25 240 ALA A O 1
ATOM 1976 N N . ALA A 1 241 ? 31.431 6.820 -35.168 1.00 84.69 241 ALA A N 1
ATOM 1977 C CA . ALA A 1 241 ? 32.755 7.291 -35.545 1.00 84.69 241 ALA A CA 1
ATOM 1978 C C . ALA A 1 241 ? 33.710 6.165 -35.997 1.00 84.69 241 ALA A C 1
ATOM 1980 O O . ALA A 1 241 ? 34.706 6.461 -36.652 1.00 84.69 241 ALA A O 1
ATOM 1981 N N . LYS A 1 242 ? 33.451 4.888 -35.663 1.00 84.06 242 LYS A N 1
ATOM 1982 C CA . LYS A 1 242 ? 34.186 3.728 -36.218 1.00 84.06 242 LYS A CA 1
ATOM 1983 C C . LYS A 1 242 ? 33.829 3.501 -37.691 1.00 84.06 242 LYS A C 1
ATOM 1985 O O . LYS A 1 242 ? 34.674 3.025 -38.436 1.00 84.06 242 LYS A O 1
ATOM 1990 N N . MET A 1 243 ? 32.618 3.879 -38.110 1.00 86.81 243 MET A N 1
ATOM 1991 C CA . MET A 1 243 ? 32.217 3.824 -39.520 1.00 86.81 243 MET A CA 1
ATOM 1992 C C . MET A 1 243 ? 32.927 4.872 -40.387 1.00 86.81 243 MET A C 1
ATOM 1994 O O . MET A 1 243 ? 33.042 4.668 -41.588 1.00 86.81 243 MET A O 1
ATOM 1998 N N . PHE A 1 244 ? 33.406 5.972 -39.795 1.00 88.75 244 PHE A N 1
ATOM 1999 C CA . PHE A 1 244 ? 34.014 7.077 -40.544 1.00 88.75 244 PHE A CA 1
ATOM 2000 C C . PHE A 1 244 ? 35.541 6.959 -40.707 1.00 88.75 244 PHE A C 1
ATOM 2002 O O . PHE A 1 244 ? 36.070 7.390 -41.723 1.00 88.75 244 PHE A O 1
ATOM 2009 N N . ASP A 1 245 ? 36.256 6.370 -39.740 1.00 84.44 245 ASP A N 1
ATOM 2010 C CA . ASP A 1 245 ? 37.717 6.187 -39.810 1.00 84.44 245 ASP A CA 1
ATOM 2011 C C . ASP A 1 245 ? 38.154 4.878 -39.107 1.00 84.44 245 ASP A C 1
ATOM 2013 O O . ASP A 1 245 ? 38.267 4.836 -37.872 1.00 84.44 245 ASP A O 1
ATOM 2017 N N . PRO A 1 246 ? 38.373 3.784 -39.864 1.00 79.88 246 PRO A N 1
ATOM 2018 C CA . PRO A 1 246 ? 38.684 2.467 -39.307 1.00 79.88 246 PRO A CA 1
ATOM 2019 C C . PRO A 1 246 ? 40.088 2.343 -38.701 1.00 79.88 246 PRO A C 1
ATOM 2021 O O . PRO A 1 246 ? 40.316 1.436 -37.902 1.00 79.88 246 PRO A O 1
ATOM 2024 N N . GLN A 1 247 ? 41.045 3.209 -39.057 1.00 79.31 247 GLN A N 1
ATOM 2025 C CA . GLN A 1 247 ? 42.451 3.008 -38.673 1.00 79.31 247 GLN A CA 1
ATOM 2026 C C . GLN A 1 247 ? 42.762 3.414 -37.220 1.00 79.31 247 GLN A C 1
ATOM 2028 O O . GLN A 1 247 ? 43.714 2.910 -36.629 1.00 79.31 247 GLN A O 1
ATOM 2033 N N . LYS A 1 248 ? 41.913 4.223 -36.572 1.00 70.69 248 LYS A N 1
ATOM 2034 C CA . LYS A 1 248 ? 42.012 4.573 -35.135 1.00 70.69 248 LYS A CA 1
ATOM 2035 C C . LYS A 1 248 ? 41.375 3.535 -34.183 1.00 70.69 248 LYS A C 1
ATOM 2037 O O . LYS A 1 248 ? 40.966 3.873 -33.074 1.00 70.69 248 LYS A O 1
ATOM 2042 N N . ALA A 1 249 ? 41.233 2.276 -34.605 1.00 57.59 249 ALA A N 1
ATOM 2043 C CA . ALA A 1 249 ? 40.409 1.266 -33.927 1.00 57.59 249 ALA A CA 1
ATOM 2044 C C . ALA A 1 249 ? 40.949 0.594 -32.636 1.00 57.59 249 ALA A C 1
ATOM 2046 O O . ALA A 1 249 ? 40.115 0.307 -31.775 1.00 57.59 249 ALA A O 1
ATOM 2047 N N . PRO A 1 250 ? 42.255 0.323 -32.423 1.00 59.56 250 PRO A N 1
ATOM 2048 C CA . PRO A 1 250 ? 42.668 -0.597 -31.351 1.00 59.56 250 PRO A CA 1
ATOM 2049 C C . PRO A 1 250 ? 42.449 -0.039 -29.934 1.00 59.56 250 PRO A C 1
ATOM 2051 O O . PRO A 1 250 ? 42.052 -0.773 -29.032 1.00 59.56 250 PRO A O 1
ATOM 2054 N N . SER A 1 251 ? 42.597 1.272 -29.736 1.00 66.88 251 SER A N 1
ATOM 2055 C CA . SER A 1 251 ? 42.291 1.941 -28.463 1.00 66.88 251 SER A CA 1
ATOM 2056 C C . SER A 1 251 ? 40.783 2.067 -28.187 1.00 66.88 251 SER A C 1
ATOM 2058 O O . SER A 1 251 ? 40.376 2.234 -27.040 1.00 66.88 251 SER A O 1
ATOM 2060 N N . ARG A 1 252 ? 39.922 1.924 -29.206 1.00 67.94 252 ARG A N 1
ATOM 2061 C CA . ARG A 1 252 ? 38.456 1.996 -29.057 1.00 67.94 252 ARG A CA 1
ATOM 2062 C C . ARG A 1 252 ? 37.815 0.703 -28.578 1.00 67.94 252 ARG A C 1
ATOM 2064 O O . ARG A 1 252 ? 36.791 0.767 -27.900 1.00 67.94 252 ARG A O 1
ATOM 2071 N N . ASP A 1 253 ? 38.368 -0.448 -28.939 1.00 75.19 253 ASP A N 1
ATOM 2072 C CA . ASP A 1 253 ? 37.780 -1.733 -28.555 1.00 75.19 253 ASP A CA 1
ATOM 2073 C C . ASP A 1 253 ? 38.025 -2.031 -27.058 1.00 75.19 253 ASP A C 1
ATOM 2075 O O . ASP A 1 253 ? 37.140 -2.571 -26.394 1.00 75.19 253 ASP A O 1
ATOM 2079 N N . ILE A 1 254 ? 39.144 -1.549 -26.491 1.00 78.31 254 ILE A N 1
ATOM 2080 C CA . ILE A 1 254 ? 39.404 -1.552 -25.036 1.00 78.31 254 ILE A CA 1
ATOM 2081 C C . ILE A 1 254 ? 38.359 -0.693 -24.304 1.00 78.31 254 ILE A C 1
ATOM 2083 O O . ILE A 1 254 ? 37.706 -1.168 -23.377 1.00 78.31 254 ILE A O 1
ATOM 2087 N N . LEU A 1 255 ? 38.121 0.532 -24.786 1.00 72.88 255 LEU A N 1
ATOM 2088 C CA . LEU A 1 255 ? 37.126 1.448 -24.215 1.00 72.88 255 LEU A CA 1
ATOM 2089 C C . LEU A 1 255 ? 35.696 0.896 -24.279 1.00 72.88 255 LEU A C 1
ATOM 2091 O O . LEU A 1 255 ? 34.933 1.043 -23.329 1.00 72.88 255 LEU A O 1
ATOM 2095 N N . LYS A 1 256 ? 35.315 0.241 -25.382 1.00 77.75 256 LYS A N 1
ATOM 2096 C CA . LYS A 1 256 ? 33.996 -0.402 -25.497 1.00 77.75 256 LYS A CA 1
ATOM 2097 C C . LYS A 1 256 ? 33.807 -1.509 -24.469 1.00 77.75 256 LYS A C 1
ATOM 2099 O O . LYS A 1 256 ? 32.743 -1.581 -23.861 1.00 77.75 256 LYS A O 1
ATOM 2104 N N . LYS A 1 257 ? 34.822 -2.358 -24.283 1.00 83.75 257 LYS A N 1
ATOM 2105 C CA . LYS A 1 257 ? 34.770 -3.440 -23.298 1.00 83.75 257 LYS A CA 1
ATOM 2106 C C . LYS A 1 257 ? 34.575 -2.878 -21.890 1.00 83.75 257 LYS A C 1
ATOM 2108 O O . LYS A 1 257 ? 33.675 -3.313 -21.184 1.00 83.75 257 LYS A O 1
ATOM 2113 N N . GLU A 1 258 ? 35.341 -1.851 -21.534 1.00 80.62 258 GLU A N 1
ATOM 2114 C CA . GLU A 1 258 ? 35.282 -1.252 -20.201 1.00 80.62 258 GLU A CA 1
ATOM 2115 C C . GLU A 1 258 ? 33.952 -0.526 -19.930 1.00 80.62 258 GLU A C 1
ATOM 2117 O O . GLU A 1 258 ? 33.385 -0.663 -18.845 1.00 80.62 258 GLU A O 1
ATOM 2122 N N . ILE A 1 259 ? 33.378 0.156 -20.931 1.00 77.88 259 ILE A N 1
ATOM 2123 C CA . ILE A 1 259 ? 32.034 0.751 -20.825 1.00 77.88 259 ILE A CA 1
ATOM 2124 C C . ILE A 1 259 ? 30.956 -0.334 -20.652 1.00 77.88 259 ILE A C 1
ATOM 2126 O O . ILE A 1 259 ? 30.065 -0.179 -19.812 1.00 77.88 259 ILE A O 1
ATOM 2130 N N . CYS A 1 260 ? 31.037 -1.439 -21.402 1.00 80.44 260 CYS A N 1
ATOM 2131 C CA . CYS A 1 260 ? 30.116 -2.570 -21.262 1.00 80.44 260 CYS A CA 1
ATOM 2132 C C . CYS A 1 260 ? 30.202 -3.217 -19.872 1.00 80.44 260 CYS A C 1
ATOM 2134 O O . CYS A 1 260 ? 29.167 -3.423 -19.234 1.00 80.44 260 CYS A O 1
ATOM 2136 N N . ASP A 1 261 ? 31.411 -3.470 -19.369 1.00 81.25 261 ASP A N 1
ATOM 2137 C CA . ASP A 1 261 ? 31.626 -4.052 -18.041 1.00 81.25 261 ASP A CA 1
ATOM 2138 C C . ASP A 1 261 ? 31.058 -3.132 -16.943 1.00 81.25 261 ASP A C 1
ATOM 2140 O O . ASP A 1 261 ? 30.321 -3.574 -16.056 1.00 81.25 261 ASP A O 1
ATOM 2144 N N . GLN A 1 262 ? 31.297 -1.819 -17.043 1.00 77.62 262 GLN A N 1
ATOM 2145 C CA . GLN A 1 262 ? 30.746 -0.833 -16.109 1.00 77.62 262 GLN A CA 1
ATOM 2146 C C . GLN A 1 262 ? 29.212 -0.747 -16.185 1.00 77.62 262 GLN A C 1
ATOM 2148 O O . GLN A 1 262 ? 28.551 -0.645 -15.148 1.00 77.62 262 GLN A O 1
ATOM 2153 N N . LYS A 1 263 ? 28.616 -0.845 -17.381 1.00 80.12 263 LYS A N 1
ATOM 2154 C CA . LYS A 1 263 ? 27.156 -0.879 -17.563 1.00 80.12 263 LYS A CA 1
ATOM 2155 C C . LYS A 1 263 ? 26.528 -2.086 -16.867 1.00 80.12 263 LYS A C 1
ATOM 2157 O O . LYS A 1 263 ? 25.536 -1.915 -16.160 1.00 80.12 263 LYS A O 1
ATOM 2162 N N . VAL A 1 264 ? 27.114 -3.276 -17.018 1.00 85.44 264 VAL A N 1
ATOM 2163 C CA . VAL A 1 264 ? 26.635 -4.503 -16.357 1.00 85.44 264 VAL A CA 1
ATOM 2164 C C . VAL A 1 264 ? 26.678 -4.352 -14.836 1.00 85.44 264 VAL A C 1
ATOM 2166 O O . VAL A 1 264 ? 25.702 -4.674 -14.158 1.00 85.44 264 VAL A O 1
ATOM 2169 N N . VAL A 1 265 ? 27.763 -3.788 -14.293 1.00 82.94 265 VAL A N 1
ATOM 2170 C CA . VAL A 1 265 ? 27.882 -3.533 -12.849 1.00 82.94 265 VAL A CA 1
ATOM 2171 C C . VAL A 1 265 ? 26.802 -2.564 -12.361 1.00 82.94 265 VAL A C 1
ATOM 2173 O O . VAL A 1 265 ? 26.136 -2.851 -11.367 1.00 82.94 265 VAL A O 1
ATOM 2176 N N . LEU A 1 266 ? 26.597 -1.432 -13.045 1.00 77.69 266 LEU A N 1
ATOM 2177 C CA . LEU A 1 266 ? 25.587 -0.443 -12.647 1.00 77.69 266 LEU A CA 1
ATOM 2178 C C . LEU A 1 266 ? 24.164 -1.011 -12.727 1.00 77.69 266 LEU A C 1
ATOM 2180 O O . LEU A 1 266 ? 23.342 -0.731 -11.853 1.00 77.69 266 LEU A O 1
ATOM 2184 N N . GLN A 1 267 ? 23.888 -1.836 -13.736 1.00 80.56 267 GLN A N 1
ATOM 2185 C CA . GLN A 1 267 ? 22.596 -2.489 -13.900 1.00 80.56 267 GLN A CA 1
ATOM 2186 C C . GLN A 1 267 ? 22.327 -3.504 -12.781 1.00 80.56 267 GLN A C 1
ATOM 2188 O O . GLN A 1 267 ? 21.282 -3.430 -12.141 1.00 80.56 267 GLN A O 1
ATOM 2193 N N . GLY A 1 268 ? 23.304 -4.348 -12.434 1.00 84.12 268 GLY A N 1
ATOM 2194 C CA . GLY A 1 268 ? 23.171 -5.275 -11.305 1.00 84.12 268 GLY A CA 1
ATOM 2195 C C . GLY A 1 268 ? 22.934 -4.564 -9.964 1.00 84.12 268 GLY A C 1
ATOM 2196 O O . GLY A 1 268 ? 22.147 -5.028 -9.137 1.00 84.12 268 GLY A O 1
ATOM 2197 N N . MET A 1 269 ? 23.553 -3.397 -9.749 1.00 78.62 269 MET A N 1
ATOM 2198 C CA . MET A 1 269 ? 23.298 -2.585 -8.552 1.00 78.62 269 MET A CA 1
ATOM 2199 C C . MET A 1 269 ? 21.888 -2.003 -8.520 1.00 78.62 269 MET A C 1
ATOM 2201 O O . MET A 1 269 ? 21.255 -2.018 -7.464 1.00 78.62 269 MET A O 1
ATOM 2205 N N . ARG A 1 270 ? 21.396 -1.505 -9.660 1.00 83.12 270 ARG A N 1
ATOM 2206 C CA . ARG A 1 270 ? 20.018 -1.021 -9.798 1.00 83.12 270 ARG A CA 1
ATOM 2207 C C . ARG A 1 270 ? 19.029 -2.137 -9.472 1.00 83.12 270 ARG A C 1
ATOM 2209 O O . ARG A 1 270 ? 18.144 -1.917 -8.654 1.00 83.12 270 ARG A O 1
ATOM 2216 N N . ASP A 1 271 ? 19.199 -3.313 -10.064 1.00 82.50 271 ASP A N 1
ATOM 2217 C CA . ASP A 1 271 ? 18.268 -4.428 -9.885 1.00 82.50 271 ASP A CA 1
ATOM 2218 C C . ASP A 1 271 ? 18.283 -4.936 -8.435 1.00 82.50 271 ASP A C 1
ATOM 2220 O O . ASP A 1 271 ? 17.231 -5.199 -7.858 1.00 82.50 271 ASP A O 1
ATOM 2224 N N . THR A 1 272 ? 19.458 -4.959 -7.792 1.00 78.94 272 THR A N 1
ATOM 2225 C CA . THR A 1 272 ? 19.579 -5.295 -6.363 1.00 78.94 272 THR A CA 1
ATOM 2226 C C . THR A 1 272 ? 18.883 -4.261 -5.474 1.00 78.94 272 THR A C 1
ATOM 2228 O O . THR A 1 272 ? 18.179 -4.628 -4.535 1.00 78.94 272 THR A O 1
ATOM 2231 N N . LEU A 1 273 ? 19.067 -2.964 -5.747 1.00 74.62 273 LEU A N 1
ATOM 2232 C CA . LEU A 1 273 ? 18.402 -1.890 -5.001 1.00 74.62 273 LEU A CA 1
ATOM 2233 C C . LEU A 1 273 ? 16.885 -1.929 -5.188 1.00 74.62 273 LEU A C 1
ATOM 2235 O O . LEU A 1 273 ? 16.158 -1.799 -4.209 1.00 74.62 273 LEU A O 1
ATOM 2239 N N . GLN A 1 274 ? 16.418 -2.146 -6.418 1.00 77.81 274 GLN A N 1
ATOM 2240 C CA . GLN A 1 274 ? 14.999 -2.260 -6.736 1.00 77.81 274 GLN A CA 1
ATOM 2241 C C . GLN A 1 274 ? 14.377 -3.455 -6.006 1.00 77.81 274 GLN A C 1
ATOM 2243 O O . GLN A 1 274 ? 13.422 -3.274 -5.259 1.00 77.81 274 GLN A O 1
ATOM 2248 N N . ALA A 1 275 ? 14.988 -4.640 -6.110 1.00 78.12 275 ALA A N 1
ATOM 2249 C CA . ALA A 1 275 ? 14.522 -5.837 -5.415 1.00 78.12 275 ALA A CA 1
ATOM 2250 C C . ALA A 1 275 ? 14.449 -5.635 -3.893 1.00 78.12 275 ALA A C 1
ATOM 2252 O O . ALA A 1 275 ? 13.483 -6.059 -3.261 1.00 78.12 275 ALA A O 1
ATOM 2253 N N . LYS A 1 276 ? 15.432 -4.943 -3.296 1.00 78.19 276 LYS A N 1
ATOM 2254 C CA . LYS A 1 276 ? 15.405 -4.650 -1.856 1.00 78.19 276 LYS A CA 1
ATOM 2255 C C . LYS A 1 276 ? 14.422 -3.556 -1.461 1.00 78.19 276 LYS A C 1
ATOM 2257 O O . LYS A 1 276 ? 13.950 -3.594 -0.334 1.00 78.19 276 LYS A O 1
ATOM 2262 N N . CYS A 1 277 ? 14.112 -2.610 -2.345 1.00 74.25 277 CYS A N 1
ATOM 2263 C CA . CYS A 1 277 ? 13.032 -1.648 -2.128 1.00 74.25 277 CYS A CA 1
ATOM 2264 C C . CYS A 1 277 ? 11.648 -2.299 -2.205 1.00 74.25 277 CYS A C 1
ATOM 2266 O O . CYS A 1 277 ? 10.744 -1.848 -1.506 1.00 74.25 277 CYS A O 1
ATOM 2268 N N . ASP A 1 278 ? 11.496 -3.327 -3.038 1.00 74.94 278 ASP A N 1
ATOM 2269 C CA . ASP A 1 278 ? 10.230 -4.039 -3.214 1.00 74.94 278 ASP A CA 1
ATOM 2270 C C . ASP A 1 278 ? 10.010 -5.100 -2.115 1.00 74.94 278 ASP A C 1
ATOM 2272 O O . ASP A 1 278 ? 8.873 -5.404 -1.758 1.00 74.94 278 ASP A O 1
ATOM 2276 N N . SER A 1 279 ? 11.087 -5.629 -1.525 1.00 75.38 279 SER A N 1
ATOM 2277 C CA . SER A 1 279 ? 11.032 -6.471 -0.322 1.00 75.38 279 SER A CA 1
ATOM 2278 C C . SER A 1 279 ? 10.979 -5.636 0.968 1.00 75.38 279 SER A C 1
ATOM 2280 O O . SER A 1 279 ? 11.587 -4.572 1.030 1.00 75.38 279 SER A O 1
ATOM 2282 N N . GLU A 1 280 ? 10.375 -6.140 2.053 1.00 71.06 280 GLU A N 1
ATOM 2283 C CA . GLU A 1 280 ? 10.500 -5.555 3.408 1.00 71.06 280 GLU A CA 1
ATOM 2284 C C . GLU A 1 280 ? 11.915 -5.745 4.011 1.00 71.06 280 GLU A C 1
ATOM 2286 O O . GLU A 1 280 ? 12.086 -6.106 5.179 1.00 71.06 280 GLU A O 1
ATOM 2291 N N . ALA A 1 281 ? 12.967 -5.543 3.215 1.00 75.56 281 ALA A N 1
ATOM 2292 C CA . ALA A 1 281 ? 14.340 -5.615 3.683 1.00 75.56 281 ALA A CA 1
ATOM 2293 C C . ALA A 1 281 ? 14.585 -4.569 4.780 1.00 75.56 281 ALA A C 1
ATOM 2295 O O . ALA A 1 281 ? 14.009 -3.475 4.795 1.00 75.56 281 ALA A O 1
ATOM 2296 N N . LYS A 1 282 ? 15.474 -4.903 5.720 1.00 79.25 282 LYS A N 1
ATOM 2297 C CA . LYS A 1 282 ? 15.822 -3.999 6.819 1.00 79.25 282 LYS A CA 1
ATOM 2298 C C . LYS A 1 282 ? 16.390 -2.700 6.246 1.00 79.25 282 LYS A C 1
ATOM 2300 O O . LYS A 1 282 ? 17.292 -2.718 5.410 1.00 79.25 282 LYS A O 1
ATOM 2305 N N . ALA A 1 283 ? 15.885 -1.576 6.748 1.00 74.19 283 ALA A N 1
ATOM 2306 C CA . ALA A 1 283 ? 16.290 -0.220 6.379 1.00 74.19 283 ALA A CA 1
ATOM 2307 C C . ALA A 1 283 ? 17.822 -0.030 6.328 1.00 74.19 283 ALA A C 1
ATOM 2309 O O . ALA A 1 283 ? 18.343 0.591 5.400 1.00 74.19 283 ALA A O 1
ATOM 2310 N N . ASP A 1 284 ? 18.541 -0.631 7.278 1.00 77.81 284 ASP A N 1
ATOM 2311 C CA . ASP A 1 284 ? 20.005 -0.566 7.374 1.00 77.81 284 ASP A CA 1
ATOM 2312 C C . ASP A 1 284 ? 20.710 -1.191 6.162 1.00 77.81 284 ASP A C 1
ATOM 2314 O O . ASP A 1 284 ? 21.743 -0.707 5.695 1.00 77.81 284 ASP A O 1
ATOM 2318 N N . GLU A 1 285 ? 20.134 -2.256 5.609 1.00 82.56 285 GLU A N 1
ATOM 2319 C CA . GLU A 1 285 ? 20.693 -2.973 4.470 1.00 82.56 285 GLU A CA 1
ATOM 2320 C C . GLU A 1 285 ? 20.525 -2.177 3.170 1.00 82.56 285 GLU A C 1
ATOM 2322 O O . GLU A 1 285 ? 21.449 -2.110 2.354 1.00 82.56 285 GLU A O 1
ATOM 2327 N N . ILE A 1 286 ? 19.376 -1.512 3.011 1.00 75.31 286 ILE A N 1
ATOM 2328 C CA . ILE A 1 286 ? 19.125 -0.585 1.901 1.00 75.31 286 ILE A CA 1
ATOM 2329 C C . ILE A 1 286 ? 20.076 0.613 2.007 1.00 75.31 286 ILE A C 1
ATOM 2331 O O . ILE A 1 286 ? 20.714 0.978 1.019 1.00 75.31 286 ILE A O 1
ATOM 2335 N N . GLY A 1 287 ? 20.239 1.186 3.205 1.00 76.56 287 GLY A N 1
ATOM 2336 C CA . GLY A 1 287 ? 21.161 2.298 3.447 1.00 76.56 287 GLY A CA 1
ATOM 2337 C C . GLY A 1 287 ? 22.604 1.970 3.050 1.00 76.56 287 GLY A C 1
ATOM 2338 O O . GLY A 1 287 ? 23.250 2.761 2.358 1.00 76.56 287 GLY A O 1
ATOM 2339 N N . LYS A 1 288 ? 23.088 0.774 3.408 1.00 87.94 288 LYS A N 1
ATOM 2340 C CA . LYS A 1 288 ? 24.428 0.303 3.028 1.00 87.94 288 LYS A CA 1
ATOM 2341 C C . LYS A 1 288 ? 24.587 0.181 1.510 1.00 87.94 288 LYS A C 1
ATOM 2343 O O . LYS A 1 288 ? 25.553 0.705 0.959 1.00 87.94 288 LYS A O 1
ATOM 2348 N N . LEU A 1 289 ? 23.613 -0.421 0.823 1.00 80.00 289 LEU A N 1
ATOM 2349 C CA . LEU A 1 289 ? 23.640 -0.543 -0.639 1.00 80.00 289 LEU A CA 1
ATOM 2350 C C . LEU A 1 289 ? 23.621 0.810 -1.351 1.00 80.00 289 LEU A C 1
ATOM 2352 O O . LEU A 1 289 ? 24.329 0.992 -2.340 1.00 80.00 289 LEU A O 1
ATOM 2356 N N . VAL A 1 290 ? 22.831 1.769 -0.859 1.00 79.94 290 VAL A N 1
ATOM 2357 C CA . VAL A 1 290 ? 22.812 3.132 -1.407 1.00 79.94 290 VAL A CA 1
ATOM 2358 C C . VAL A 1 290 ? 24.179 3.798 -1.230 1.00 79.94 290 VAL A C 1
ATOM 2360 O O . VAL A 1 290 ? 24.656 4.470 -2.147 1.00 79.94 290 VAL A O 1
ATOM 2363 N N . GLY A 1 291 ? 24.836 3.593 -0.084 1.00 83.94 291 GLY A N 1
ATOM 2364 C CA . GLY A 1 291 ? 26.206 4.050 0.158 1.00 83.94 291 GLY A CA 1
ATOM 2365 C C . GLY A 1 291 ? 27.206 3.464 -0.842 1.00 83.94 291 GLY A C 1
ATOM 2366 O O . GLY A 1 291 ? 27.941 4.213 -1.493 1.00 83.94 291 GLY A O 1
ATOM 2367 N N . ASP A 1 292 ? 27.174 2.146 -1.035 1.00 84.81 292 ASP A N 1
ATOM 2368 C CA . ASP A 1 292 ? 28.043 1.442 -1.984 1.00 84.81 292 ASP A CA 1
ATOM 2369 C C . ASP A 1 292 ? 27.792 1.895 -3.435 1.00 84.81 292 ASP A C 1
ATOM 2371 O O . ASP A 1 292 ? 28.737 2.124 -4.196 1.00 84.81 292 ASP A O 1
ATOM 2375 N N . ALA A 1 293 ? 26.525 2.107 -3.812 1.00 78.19 293 ALA A N 1
ATOM 2376 C CA . ALA A 1 293 ? 26.133 2.656 -5.112 1.00 78.19 293 ALA A CA 1
ATOM 2377 C C . ALA A 1 293 ? 26.682 4.063 -5.334 1.00 78.19 293 ALA A C 1
ATOM 2379 O O . ALA A 1 293 ? 27.263 4.338 -6.386 1.00 78.19 293 ALA A O 1
ATOM 2380 N N . LYS A 1 294 ? 26.561 4.949 -4.341 1.00 83.44 294 LYS A N 1
A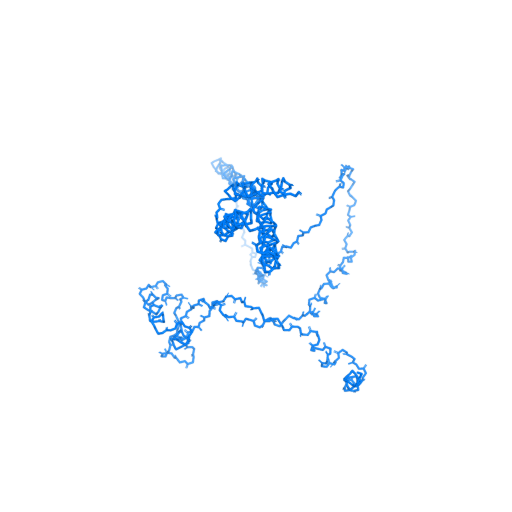TOM 2381 C CA . LYS A 1 294 ? 27.122 6.305 -4.408 1.00 83.44 294 LYS A CA 1
ATOM 2382 C C . LYS A 1 294 ? 28.643 6.283 -4.553 1.00 83.44 294 LYS A C 1
ATOM 2384 O O . LYS A 1 294 ? 29.176 7.031 -5.375 1.00 83.44 294 LYS A O 1
ATOM 2389 N N . LYS A 1 295 ? 29.336 5.410 -3.814 1.00 91.38 295 LYS A N 1
ATOM 2390 C CA . LYS A 1 295 ? 30.795 5.266 -3.899 1.00 91.38 295 LYS A CA 1
ATOM 2391 C C . LYS A 1 295 ? 31.237 4.836 -5.300 1.00 91.38 295 LYS A C 1
ATOM 2393 O O . LYS A 1 295 ? 32.010 5.556 -5.930 1.00 91.38 295 LYS A O 1
ATOM 2398 N N . LYS A 1 296 ? 30.668 3.751 -5.838 1.00 85.12 296 LYS A N 1
ATOM 2399 C CA . LYS A 1 296 ? 30.982 3.281 -7.202 1.00 85.12 296 LYS A CA 1
ATOM 2400 C C . LYS A 1 296 ? 30.634 4.311 -8.275 1.00 85.12 296 LYS A C 1
ATOM 2402 O O . LYS A 1 296 ? 31.371 4.497 -9.237 1.00 85.12 296 LYS A O 1
ATOM 2407 N N . MET A 1 297 ? 29.535 5.041 -8.096 1.00 78.44 297 MET A N 1
ATOM 2408 C CA . MET A 1 297 ? 29.159 6.138 -8.986 1.00 78.44 297 MET A CA 1
ATOM 2409 C C . MET A 1 297 ? 30.168 7.291 -9.002 1.00 78.44 297 MET A C 1
ATOM 2411 O O . MET A 1 297 ? 30.309 7.943 -10.042 1.00 78.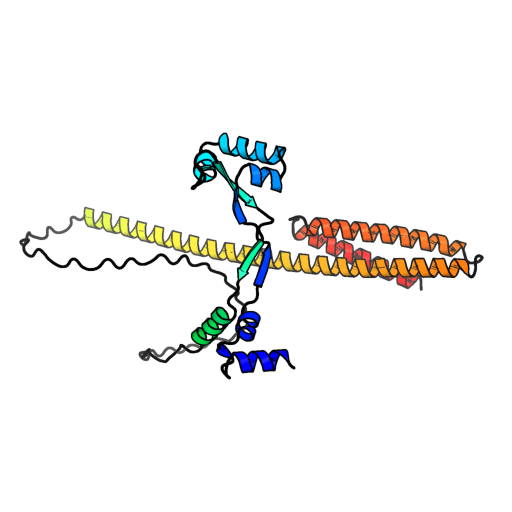44 297 MET A O 1
ATOM 2415 N N . SER A 1 298 ? 30.804 7.574 -7.864 1.00 88.75 298 SER A N 1
ATOM 2416 C CA . SER A 1 298 ? 31.858 8.584 -7.741 1.00 88.75 298 SER A CA 1
ATOM 2417 C C . SER A 1 298 ? 33.140 8.126 -8.439 1.00 88.75 298 SER A C 1
ATOM 2419 O O . SER A 1 298 ? 33.710 8.876 -9.231 1.00 88.75 298 SER A O 1
ATOM 2421 N N . GLU A 1 299 ? 33.532 6.866 -8.226 1.00 88.00 299 GLU A N 1
ATOM 2422 C CA . GLU A 1 299 ? 34.685 6.234 -8.881 1.00 88.00 299 GLU A CA 1
ATOM 2423 C C . GLU A 1 299 ? 34.531 6.226 -10.409 1.00 88.00 299 GLU A C 1
ATOM 2425 O O . GLU A 1 299 ? 35.421 6.694 -11.116 1.00 88.00 299 GLU A O 1
ATOM 2430 N N . PHE A 1 300 ? 33.360 5.825 -10.917 1.00 80.56 300 PHE A N 1
ATOM 2431 C CA . PHE A 1 300 ? 33.033 5.890 -12.346 1.00 80.56 300 PHE A CA 1
ATOM 2432 C C . PHE A 1 300 ? 33.129 7.321 -12.895 1.00 80.56 300 PHE A C 1
ATOM 2434 O O . PHE A 1 300 ? 33.659 7.553 -13.977 1.00 80.56 300 PHE A O 1
ATOM 2441 N N . GLY A 1 301 ? 32.644 8.311 -12.140 1.00 79.69 301 GLY A N 1
ATOM 2442 C CA . GLY A 1 301 ? 32.748 9.715 -12.537 1.00 79.69 301 GLY A CA 1
ATOM 2443 C C . GLY A 1 301 ? 34.194 10.210 -12.621 1.00 79.69 301 GLY A C 1
ATOM 2444 O O . GLY A 1 301 ? 34.498 11.037 -13.476 1.00 79.69 301 GLY A O 1
ATOM 2445 N N . LYS A 1 302 ? 35.082 9.709 -11.754 1.00 88.62 302 LYS A N 1
ATOM 2446 C CA . LYS A 1 302 ? 36.517 10.015 -11.793 1.00 88.62 302 LYS A CA 1
ATOM 2447 C C . LYS A 1 302 ? 37.180 9.378 -13.014 1.00 88.62 302 LYS A C 1
ATOM 2449 O O . LYS A 1 302 ? 37.774 10.105 -13.798 1.00 88.62 302 LYS A O 1
ATOM 2454 N N . PHE A 1 303 ? 36.955 8.083 -13.229 1.00 81.44 303 PHE A N 1
ATOM 2455 C CA . PHE A 1 303 ? 37.433 7.360 -14.410 1.00 81.44 303 PHE A CA 1
ATOM 2456 C C . PHE A 1 303 ? 37.035 8.061 -15.718 1.00 81.44 303 PHE A C 1
ATOM 2458 O O . PHE A 1 303 ? 37.861 8.276 -16.598 1.00 81.44 303 PHE A O 1
ATOM 2465 N N . MET A 1 304 ? 35.779 8.506 -15.818 1.00 76.00 304 MET A N 1
ATOM 2466 C CA . MET A 1 304 ? 35.290 9.213 -17.002 1.00 76.00 304 MET A CA 1
ATOM 2467 C C . MET A 1 304 ? 35.963 10.569 -17.249 1.00 76.00 304 MET A C 1
ATOM 2469 O O . MET A 1 304 ? 35.999 11.002 -18.397 1.00 76.00 304 MET A O 1
ATOM 2473 N N . ARG A 1 305 ? 36.438 11.255 -16.201 1.00 84.50 305 ARG A N 1
ATOM 2474 C CA . ARG A 1 305 ? 37.183 12.517 -16.340 1.00 84.50 305 ARG A CA 1
ATOM 2475 C C . ARG A 1 305 ? 38.621 12.274 -16.766 1.00 84.50 305 ARG A C 1
ATOM 2477 O O . ARG A 1 305 ? 39.105 13.005 -17.611 1.00 84.50 305 ARG A O 1
ATOM 2484 N N . ASP A 1 306 ? 39.255 11.234 -16.232 1.00 80.75 306 ASP A N 1
ATOM 2485 C CA . ASP A 1 306 ? 40.635 10.869 -16.580 1.00 80.75 306 ASP A CA 1
ATOM 2486 C C . ASP A 1 306 ? 40.758 10.400 -18.049 1.00 80.75 306 ASP A C 1
ATOM 2488 O O . ASP A 1 306 ? 41.850 10.339 -18.604 1.00 80.75 306 ASP A O 1
ATOM 2492 N N . MET A 1 307 ? 39.625 10.078 -18.683 1.00 71.00 307 MET A N 1
ATOM 2493 C CA . MET A 1 307 ? 39.514 9.667 -20.085 1.00 71.00 307 MET A CA 1
ATOM 2494 C C . MET A 1 307 ? 39.331 10.840 -21.076 1.00 71.00 307 MET A C 1
ATOM 2496 O O . MET A 1 307 ? 39.400 10.609 -22.285 1.00 71.00 307 MET A O 1
ATOM 2500 N N . GLN A 1 308 ? 39.014 12.053 -20.600 1.00 73.19 308 GLN A N 1
ATOM 2501 C CA . GLN A 1 308 ? 38.822 13.257 -21.431 1.00 73.19 308 GLN A CA 1
ATOM 2502 C C . GLN A 1 308 ? 40.129 14.019 -21.619 1.00 73.19 308 GLN A C 1
ATOM 2504 O O . GLN A 1 308 ? 40.342 14.479 -22.763 1.00 73.19 308 GLN A O 1
#